Protein AF-A0A9R1Q604-F1 (afdb_monomer)

Mean predicted aligned error: 20.02 Å

Sequence (229 aa):
MRMCTCPYLLAGSDVHSLRDPSIGVTRLHILLPADGFKRTSKLGKHAMKMKRCIVPSILLMFSLEAALLVAGRTSAADEVGAILLPSQGQEEAAMAAAKKRPWKCCDQAVCTRSIPPICSCMDQVFDCPSTCKSCGPSMADPSRHVCQDQYVGDPGPICRPWECCDSPTCTRSNPPTCRCGDEVDKCASTCKTCLPSRSRPSRRVCIDSYFGPFPPACTPSEAVAAGGN

Radius of gyration: 35.96 Å; Cα contacts (8 Å, |Δi|>4): 276; chains: 1; bounding box: 100×100×53 Å

Nearest PDB structures (foldseek):
  2fj8-assembly1_A  TM=9.877E-01  e=3.707E-20  Hordeum vulgare
  1tx6-assembly2_J  TM=9.387E-01  e=8.205E-17  Hordeum vulgare
  1tx6-assembly1_I  TM=9.324E-01  e=8.553E-16  Hordeum vulgare
  6lh6-assembly1_A  TM=6.858E-01  e=4.068E-03  Cicer arietinum
  2aih-assembly1_A  TM=6.535E-01  e=2.603E-03  Lens culinaris

Solvent-accessible surface area (backbone atoms only — not comparable to full-atom values): 15734 Å² total; per-residue (Å²): 134,84,89,80,84,88,86,83,88,82,88,84,88,85,88,84,90,80,81,86,87,82,85,89,81,87,84,81,87,85,83,88,81,89,81,82,91,80,93,83,80,87,80,86,86,80,88,82,83,83,72,83,83,78,77,83,80,69,93,80,86,84,79,86,83,80,88,82,91,80,89,87,88,86,80,81,89,78,96,68,88,80,75,76,72,76,84,56,72,64,60,52,47,54,54,53,47,66,56,80,68,50,57,83,44,32,74,44,64,49,61,48,101,50,90,63,21,49,25,34,41,64,43,78,43,95,63,78,52,91,58,34,90,44,64,42,59,34,96,90,40,70,90,39,31,17,46,70,51,76,37,54,33,86,69,60,51,57,60,56,47,50,92,44,34,76,47,64,51,63,50,93,51,89,64,19,48,32,33,43,68,45,77,33,81,65,70,41,90,56,35,85,47,69,41,67,31,89,92,44,70,83,25,22,28,37,74,51,76,41,78,40,75,83,68,48,59,67,65,80,59,75,79,68,79,76,71,82,129

Structure (mmCIF, N/CA/C/O backbone):
data_AF-A0A9R1Q604-F1
#
_entry.id   AF-A0A9R1Q604-F1
#
loop_
_atom_site.group_PDB
_atom_site.id
_atom_site.type_symbol
_atom_site.label_atom_id
_atom_site.label_alt_id
_atom_site.label_comp_id
_atom_site.label_asym_id
_atom_site.label_entity_id
_atom_site.label_seq_id
_atom_site.pdbx_PDB_ins_code
_atom_site.Cartn_x
_atom_site.Cartn_y
_atom_site.Cartn_z
_atom_site.occupancy
_atom_site.B_iso_or_equiv
_atom_site.auth_seq_id
_atom_site.auth_comp_id
_atom_site.auth_asym_id
_atom_site.auth_atom_id
_atom_site.pdbx_PDB_model_num
ATOM 1 N N . MET A 1 1 ? 35.241 66.894 20.108 1.00 37.34 1 MET A N 1
ATOM 2 C CA . MET A 1 1 ? 35.382 65.981 18.947 1.00 37.34 1 MET A CA 1
ATOM 3 C C . MET A 1 1 ? 33.977 65.568 18.502 1.00 37.34 1 MET A C 1
ATOM 5 O O . MET A 1 1 ? 33.234 65.124 19.361 1.00 37.34 1 MET A O 1
ATOM 9 N N . ARG A 1 2 ? 33.458 66.023 17.344 1.00 35.22 2 ARG A N 1
ATOM 10 C CA . ARG A 1 2 ? 33.547 65.422 15.979 1.00 35.22 2 ARG A CA 1
ATOM 11 C C . ARG A 1 2 ? 32.978 63.987 15.937 1.00 35.22 2 ARG A C 1
ATOM 13 O O . ARG A 1 2 ? 33.545 63.137 16.604 1.00 35.22 2 ARG A O 1
ATOM 20 N N . MET A 1 3 ? 31.766 63.799 15.375 1.00 29.14 3 MET A N 1
ATOM 21 C CA . MET A 1 3 ? 31.450 63.366 13.976 1.00 29.14 3 MET A CA 1
ATOM 22 C C . MET A 1 3 ? 31.695 61.854 13.780 1.00 29.14 3 MET A C 1
ATOM 24 O O . MET A 1 3 ? 32.669 61.360 14.319 1.00 29.14 3 MET A O 1
ATOM 28 N N . CYS A 1 4 ? 30.978 61.033 13.006 1.00 29.56 4 CYS A N 1
ATOM 29 C CA . CYS A 1 4 ? 29.757 61.062 12.188 1.00 29.56 4 CYS A CA 1
ATOM 30 C C . CYS A 1 4 ? 29.572 59.614 11.639 1.00 29.56 4 CYS A C 1
ATOM 32 O O . CYS A 1 4 ? 30.557 58.903 11.493 1.00 29.56 4 CYS A O 1
ATOM 34 N N . THR A 1 5 ? 28.322 59.222 11.356 1.00 35.06 5 THR A N 1
ATOM 35 C CA . THR A 1 5 ? 27.780 58.313 10.299 1.00 35.06 5 THR A CA 1
ATOM 36 C C . THR A 1 5 ? 28.610 57.208 9.583 1.00 35.06 5 THR A C 1
ATOM 38 O O . THR A 1 5 ? 29.716 57.453 9.126 1.00 35.06 5 THR A O 1
ATOM 41 N N . CYS A 1 6 ? 27.928 56.051 9.387 1.00 33.78 6 CYS A N 1
ATOM 42 C CA . CYS A 1 6 ? 27.907 55.018 8.298 1.00 33.78 6 CYS A CA 1
ATOM 43 C C . CYS A 1 6 ? 28.578 55.355 6.929 1.00 33.78 6 CYS A C 1
ATOM 45 O O . CYS A 1 6 ? 28.786 56.544 6.707 1.00 33.78 6 CYS A O 1
ATOM 47 N N . PRO A 1 7 ? 28.711 54.450 5.903 1.00 57.59 7 PRO A N 1
ATOM 48 C CA . PRO A 1 7 ? 28.321 53.018 5.726 1.00 57.59 7 PRO A CA 1
ATOM 49 C C . PRO A 1 7 ? 29.307 52.173 4.818 1.00 57.59 7 PRO A C 1
ATOM 51 O O . PRO A 1 7 ? 30.385 52.638 4.475 1.00 57.59 7 PRO A O 1
ATOM 54 N N . TYR A 1 8 ? 28.858 50.991 4.339 1.00 33.91 8 TYR A N 1
ATOM 55 C CA . TYR A 1 8 ? 29.093 50.365 3.002 1.00 33.91 8 TYR A CA 1
ATOM 56 C C . TYR A 1 8 ? 30.281 49.426 2.660 1.00 33.91 8 TYR A C 1
ATOM 58 O O . TYR A 1 8 ? 31.433 49.728 2.928 1.00 33.91 8 TYR A O 1
ATOM 66 N N . LEU A 1 9 ? 29.905 48.392 1.867 1.00 34.94 9 LEU A N 1
ATOM 67 C CA . LEU A 1 9 ? 30.621 47.648 0.797 1.00 34.94 9 LEU A CA 1
ATOM 68 C C . LEU A 1 9 ? 31.913 46.892 1.191 1.00 34.94 9 LEU A C 1
ATOM 70 O O . LEU A 1 9 ? 32.754 47.393 1.915 1.00 34.94 9 LEU A O 1
ATOM 74 N N . LEU A 1 10 ? 32.143 45.661 0.722 1.00 38.31 10 LEU A N 1
ATOM 75 C CA . LEU A 1 10 ? 32.670 45.405 -0.623 1.00 38.31 10 LEU A CA 1
ATOM 76 C C . LEU A 1 10 ? 32.500 43.933 -1.047 1.00 38.31 10 LEU A C 1
ATOM 78 O O . LEU A 1 10 ? 32.648 43.007 -0.255 1.00 38.31 10 LEU A O 1
ATOM 82 N N . ALA A 1 11 ? 32.234 43.767 -2.340 1.00 37.75 11 ALA A N 1
ATOM 83 C CA . ALA A 1 11 ? 32.392 42.541 -3.110 1.00 37.75 11 ALA A CA 1
ATOM 84 C C . ALA A 1 11 ? 33.876 42.138 -3.244 1.00 37.75 11 ALA A C 1
ATOM 86 O O . ALA A 1 11 ? 34.752 42.999 -3.201 1.00 37.75 11 ALA A O 1
ATOM 87 N N . GLY A 1 12 ? 34.149 40.855 -3.495 1.00 30.91 12 GLY A N 1
ATOM 88 C CA . GLY A 1 12 ? 35.489 40.372 -3.835 1.00 30.91 12 GLY A CA 1
ATOM 89 C C . GLY A 1 12 ? 35.495 38.892 -4.203 1.00 30.91 12 GLY A C 1
ATOM 90 O O . GLY A 1 12 ? 35.430 38.031 -3.335 1.00 30.91 12 GLY A O 1
ATOM 91 N N . SER A 1 13 ? 35.515 38.632 -5.505 1.00 33.94 13 SER A N 1
ATOM 92 C CA . SER A 1 13 ? 35.655 37.331 -6.157 1.00 33.94 13 SER A CA 1
ATOM 93 C C . SER A 1 13 ? 37.077 36.789 -6.019 1.00 33.94 13 SER A C 1
ATOM 95 O O . SER A 1 13 ? 38.011 37.574 -6.132 1.00 33.94 13 SER A O 1
ATOM 97 N N . ASP A 1 14 ? 37.245 35.466 -5.942 1.00 31.95 14 ASP A N 1
ATOM 98 C CA . ASP A 1 14 ? 38.488 34.834 -6.385 1.00 31.95 14 ASP A CA 1
ATOM 99 C C . ASP A 1 14 ? 38.246 33.569 -7.208 1.00 31.95 14 ASP A C 1
ATOM 101 O O . ASP A 1 14 ? 37.330 32.774 -6.992 1.00 31.95 14 ASP A O 1
ATOM 105 N N . VAL A 1 15 ? 39.085 33.491 -8.229 1.00 32.06 15 VAL A N 1
ATOM 106 C CA . VAL A 1 15 ? 38.999 32.713 -9.455 1.00 32.06 15 VAL A CA 1
ATOM 107 C C . VAL A 1 15 ? 39.616 31.334 -9.235 1.00 32.06 15 VAL A C 1
ATOM 109 O O . VAL A 1 15 ? 40.728 31.226 -8.724 1.00 32.06 15 VAL A O 1
ATOM 112 N N . HIS A 1 16 ? 38.965 30.274 -9.721 1.00 31.50 16 HIS A N 1
ATOM 113 C CA . HIS A 1 16 ? 39.700 29.100 -10.189 1.00 31.50 16 HIS A CA 1
ATOM 114 C C . HIS A 1 16 ? 39.269 28.725 -11.603 1.00 31.50 16 HIS A C 1
ATOM 116 O O . HIS A 1 16 ? 38.133 28.360 -11.892 1.00 31.50 16 HIS A O 1
ATOM 122 N N . SER A 1 17 ? 40.254 28.912 -12.471 1.00 30.31 17 SER A N 1
ATOM 123 C CA . SER A 1 17 ? 40.306 28.695 -13.903 1.00 30.31 17 SER A CA 1
ATOM 124 C C .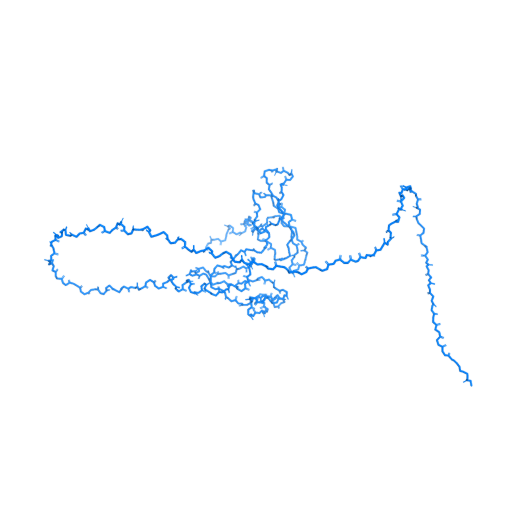 SER A 1 17 ? 40.248 27.211 -14.240 1.00 30.31 17 SER A C 1
ATOM 126 O O . SER A 1 17 ? 41.131 26.476 -13.813 1.00 30.31 17 SER A O 1
ATOM 128 N N . LEU A 1 18 ? 39.285 26.791 -15.064 1.00 33.28 18 LEU A N 1
ATOM 129 C CA . LEU A 1 18 ? 39.392 25.587 -15.892 1.00 33.28 18 LEU A CA 1
ATOM 130 C C . LEU A 1 18 ? 38.620 25.786 -17.212 1.00 33.28 18 LEU A C 1
ATOM 132 O O . LEU A 1 18 ? 37.424 25.548 -17.308 1.00 33.28 18 LEU A O 1
ATOM 136 N N . ARG A 1 19 ? 39.370 26.293 -18.197 1.00 33.19 19 ARG A N 1
ATOM 137 C CA . ARG A 1 19 ? 39.404 25.933 -19.629 1.00 33.19 19 ARG A CA 1
ATOM 138 C C . ARG A 1 19 ? 38.091 25.500 -20.313 1.00 33.19 19 ARG A C 1
ATOM 140 O O . ARG A 1 19 ? 37.680 24.350 -20.225 1.00 33.19 19 ARG A O 1
ATOM 147 N N . ASP A 1 20 ? 37.584 26.410 -21.145 1.00 31.38 20 ASP A N 1
ATOM 148 C CA . ASP A 1 20 ? 36.945 26.135 -22.447 1.00 31.38 20 ASP A CA 1
ATOM 149 C C . ASP A 1 20 ? 37.930 25.374 -23.374 1.00 31.38 20 ASP A C 1
ATOM 151 O O . ASP A 1 20 ? 39.145 25.552 -23.203 1.00 31.38 20 ASP A O 1
ATOM 155 N N . PRO A 1 21 ? 37.486 24.560 -24.361 1.00 39.47 21 PRO A N 1
ATOM 156 C CA . PRO A 1 21 ? 36.710 25.095 -25.488 1.00 39.47 21 PRO A CA 1
ATOM 157 C C . PRO A 1 21 ? 35.679 24.129 -26.112 1.00 39.47 21 PRO A C 1
ATOM 159 O O . PRO A 1 21 ? 35.999 22.980 -26.416 1.00 39.47 21 PRO A O 1
ATOM 162 N N . SER A 1 22 ? 34.491 24.622 -26.473 1.00 31.75 22 SER A N 1
ATOM 163 C CA . SER A 1 22 ? 33.963 24.451 -27.846 1.00 31.75 22 SER A CA 1
ATOM 164 C C . SER A 1 22 ? 32.583 25.079 -28.061 1.00 31.75 22 SER A C 1
ATOM 166 O O . SER A 1 22 ? 31.565 24.571 -27.612 1.00 31.75 22 SER A O 1
ATOM 168 N N . ILE A 1 23 ? 32.594 26.143 -28.867 1.00 36.38 23 ILE A N 1
ATOM 169 C CA . ILE A 1 23 ? 31.772 26.315 -30.075 1.00 36.38 23 ILE A CA 1
ATOM 170 C C . ILE A 1 23 ? 30.246 26.210 -29.878 1.00 36.38 23 ILE A C 1
ATOM 172 O O . ILE A 1 23 ? 29.620 25.178 -30.080 1.00 36.38 23 ILE A O 1
ATOM 176 N N . GLY A 1 24 ? 29.654 27.380 -29.623 1.00 33.22 24 GLY A N 1
ATOM 177 C CA . GLY A 1 24 ? 28.765 28.020 -30.595 1.00 33.22 24 GLY A CA 1
ATOM 178 C C . GLY A 1 24 ? 27.315 27.554 -30.646 1.00 33.22 24 GLY A C 1
ATOM 179 O O . GLY A 1 24 ? 26.989 26.708 -31.464 1.00 33.22 24 GLY A O 1
ATOM 180 N N . VAL A 1 25 ? 26.421 28.252 -29.935 1.00 36.41 25 VAL A N 1
ATOM 181 C CA . VAL A 1 25 ? 25.069 28.542 -30.445 1.00 36.41 25 VAL A CA 1
ATOM 182 C C . VAL A 1 25 ? 24.617 29.929 -29.974 1.00 36.41 25 VAL A C 1
ATOM 184 O O . VAL A 1 25 ? 24.616 30.262 -28.792 1.00 36.41 25 VAL A O 1
ATOM 187 N N . THR A 1 26 ? 24.249 30.733 -30.961 1.00 33.19 26 THR A N 1
ATOM 188 C CA . THR A 1 26 ? 23.717 32.094 -30.935 1.00 33.19 26 THR A CA 1
ATOM 189 C C . THR A 1 26 ? 22.515 32.262 -29.997 1.00 33.19 26 THR A C 1
ATOM 191 O O . THR A 1 26 ? 21.515 31.556 -30.115 1.00 33.19 26 THR A O 1
ATOM 194 N N . ARG A 1 27 ? 22.571 33.262 -29.108 1.00 35.03 27 ARG A N 1
ATOM 195 C CA . ARG A 1 27 ? 21.438 33.733 -28.297 1.00 35.03 27 ARG A CA 1
ATOM 196 C C . ARG A 1 27 ? 20.712 34.845 -29.058 1.00 35.03 27 ARG A C 1
ATOM 198 O O . ARG A 1 27 ? 21.221 35.960 -29.122 1.00 35.03 27 ARG A O 1
ATOM 205 N N . LEU A 1 28 ? 19.526 34.568 -29.605 1.00 35.00 28 LEU A N 1
ATOM 206 C CA . LEU A 1 28 ? 18.598 35.628 -30.006 1.00 35.00 28 LEU A CA 1
ATOM 207 C C . LEU A 1 28 ? 17.703 35.967 -28.811 1.00 35.00 28 LEU A C 1
ATOM 209 O O . LEU A 1 28 ? 16.940 35.139 -28.317 1.00 35.00 28 LEU A O 1
ATOM 213 N N . HIS A 1 29 ? 17.866 37.192 -28.326 1.00 33.00 29 HIS A N 1
ATOM 214 C CA . HIS A 1 29 ? 17.034 37.822 -27.314 1.00 33.00 29 HIS A CA 1
ATOM 215 C C . HIS A 1 29 ? 15.597 37.985 -27.829 1.00 33.00 29 HIS A C 1
ATOM 217 O O . HIS A 1 29 ? 15.388 38.595 -28.873 1.00 33.00 29 HIS A O 1
ATOM 223 N N . ILE A 1 30 ? 14.610 37.524 -27.060 1.00 36.47 30 ILE A N 1
ATOM 224 C CA . ILE A 1 30 ? 13.237 38.031 -27.143 1.00 36.47 30 ILE A CA 1
ATOM 225 C C . ILE A 1 30 ? 12.906 38.596 -25.766 1.00 36.47 30 ILE A C 1
ATOM 227 O O . ILE A 1 30 ? 12.856 37.869 -24.775 1.00 36.47 30 ILE A O 1
ATOM 231 N N . LEU A 1 31 ? 12.731 39.911 -25.710 1.00 35.94 31 LEU A N 1
ATOM 232 C CA . LEU A 1 31 ? 12.201 40.627 -24.561 1.00 35.94 31 LEU A CA 1
ATOM 233 C C . LEU A 1 31 ? 11.239 41.702 -25.071 1.00 35.94 31 LEU A C 1
ATOM 235 O O . LEU A 1 31 ? 11.567 42.409 -26.022 1.00 35.94 31 LEU A O 1
ATOM 239 N N . LEU A 1 32 ? 10.142 41.843 -24.316 1.00 35.47 32 LEU A N 1
ATOM 240 C CA . LEU A 1 32 ? 9.121 42.906 -24.289 1.00 35.47 32 LEU A CA 1
ATOM 241 C C . LEU A 1 32 ? 7.859 42.689 -25.160 1.00 35.47 32 LEU A C 1
ATOM 243 O O . LEU A 1 32 ? 7.930 42.027 -26.190 1.00 35.47 32 LEU A O 1
ATOM 247 N N . PRO A 1 33 ? 6.725 43.343 -24.822 1.00 43.03 33 PRO A N 1
ATOM 248 C CA . PRO A 1 33 ? 6.045 43.345 -23.520 1.00 43.03 33 PRO A CA 1
ATOM 249 C C . PRO A 1 33 ? 4.501 43.219 -23.664 1.00 43.03 33 PRO A C 1
ATOM 251 O O . PRO A 1 33 ? 3.968 42.946 -24.733 1.00 43.03 33 PRO A O 1
ATOM 254 N N . ALA A 1 34 ? 3.814 43.389 -22.532 1.00 44.78 34 ALA A N 1
ATOM 255 C CA . ALA A 1 34 ? 2.371 43.388 -22.300 1.00 44.78 34 ALA A CA 1
ATOM 256 C C . ALA A 1 34 ? 1.521 44.255 -23.250 1.00 44.78 34 ALA A C 1
ATOM 258 O O . ALA A 1 34 ? 1.962 45.328 -23.633 1.00 44.78 34 ALA A O 1
ATOM 259 N N . ASP A 1 35 ? 0.268 43.838 -23.493 1.00 34.75 35 ASP A N 1
ATOM 260 C CA . ASP A 1 35 ? -0.918 44.687 -23.289 1.00 34.75 35 ASP A CA 1
ATOM 261 C C . ASP A 1 35 ? -2.255 43.944 -23.505 1.00 34.75 35 ASP A C 1
ATOM 263 O O . ASP A 1 35 ? -2.452 43.235 -24.487 1.00 34.75 35 ASP A O 1
ATOM 267 N N . GLY A 1 36 ? -3.198 44.189 -22.586 1.00 32.06 36 GLY A N 1
ATOM 268 C CA . GLY A 1 36 ? -4.558 44.603 -22.948 1.00 32.06 36 GLY A CA 1
ATOM 269 C C . GLY A 1 36 ? -5.645 43.571 -23.292 1.00 32.06 36 GLY A C 1
ATOM 270 O O . GLY A 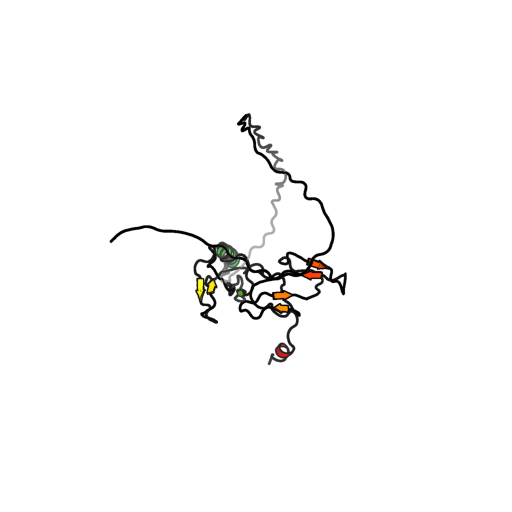1 36 ? -5.675 43.027 -24.384 1.00 32.06 36 GLY A O 1
ATOM 271 N N . PHE A 1 37 ? -6.700 43.590 -22.455 1.00 32.53 37 PHE A N 1
ATOM 272 C CA . PHE A 1 37 ? -8.120 43.641 -22.879 1.00 32.53 37 PHE A CA 1
ATOM 273 C C . PHE A 1 37 ? -8.729 42.312 -23.415 1.00 32.53 37 PHE A C 1
ATOM 275 O O . PHE A 1 37 ? -8.173 41.641 -24.261 1.00 32.53 37 PHE A O 1
ATOM 282 N N . LYS A 1 38 ? -9.921 41.833 -23.038 1.00 35.28 38 LYS A N 1
ATOM 283 C CA . LYS A 1 38 ? -11.159 42.534 -22.699 1.00 35.28 38 LYS A CA 1
ATOM 284 C C . LYS A 1 38 ? -12.140 41.534 -22.067 1.00 35.28 38 LYS A C 1
ATOM 286 O O . LYS A 1 38 ? -12.421 40.470 -22.612 1.00 35.28 38 LYS A O 1
ATOM 291 N N . ARG A 1 39 ? -12.699 41.917 -20.922 1.00 39.31 39 ARG A N 1
ATOM 292 C CA . ARG A 1 39 ? -13.864 41.296 -20.281 1.00 39.31 39 ARG A CA 1
ATOM 293 C C . ARG A 1 39 ? -15.090 41.550 -21.166 1.00 39.31 39 ARG A C 1
ATOM 295 O O . ARG A 1 39 ? -15.380 42.709 -21.451 1.00 39.31 39 ARG A O 1
ATOM 302 N N . THR A 1 40 ? -15.839 40.518 -21.548 1.00 36.94 40 THR A N 1
ATOM 303 C CA . THR A 1 40 ? -17.237 40.698 -21.966 1.00 36.94 40 THR A CA 1
ATOM 304 C C . THR A 1 40 ? -18.136 39.720 -21.231 1.00 36.94 40 THR A C 1
ATOM 306 O O . THR A 1 40 ? -17.874 38.530 -21.088 1.00 36.94 40 THR A O 1
ATOM 309 N N . SER A 1 41 ? -19.171 40.310 -20.663 1.00 36.28 41 SER A N 1
ATOM 310 C CA . SER A 1 41 ? -20.200 39.721 -19.836 1.00 36.28 41 SER A CA 1
ATOM 311 C C . SER A 1 41 ? -21.445 39.423 -20.670 1.00 36.28 41 SER A C 1
ATOM 313 O O . SER A 1 41 ? -21.900 40.293 -21.401 1.00 36.28 41 SER A O 1
ATOM 315 N N . LYS A 1 42 ? -22.048 38.260 -20.397 1.00 42.50 42 LYS A N 1
ATOM 316 C CA . LYS A 1 42 ? -23.497 38.049 -20.223 1.00 42.50 42 LYS A CA 1
ATOM 317 C C . LYS A 1 42 ? -24.403 38.281 -21.447 1.00 42.50 42 LYS A C 1
ATOM 319 O O . LYS A 1 42 ? -24.796 39.401 -21.745 1.00 42.50 42 LYS A O 1
ATOM 324 N N . LEU A 1 43 ? -24.936 37.182 -21.983 1.00 38.41 43 LEU A N 1
ATOM 325 C CA . LEU A 1 43 ? -26.307 37.147 -22.490 1.00 38.41 43 LEU A CA 1
ATOM 326 C C . LEU A 1 43 ? -26.913 35.780 -22.157 1.00 38.41 43 LEU A C 1
ATOM 328 O O . LEU A 1 43 ? -26.575 34.767 -22.757 1.00 38.41 43 LEU A O 1
ATOM 332 N N . GLY A 1 44 ? -27.769 35.745 -21.135 1.00 35.12 44 GLY A N 1
ATOM 333 C CA . GLY A 1 44 ? -28.659 34.607 -20.937 1.00 35.12 44 GLY A CA 1
ATOM 334 C C . GLY A 1 44 ? -29.723 34.583 -22.028 1.00 35.12 44 GLY A C 1
ATOM 335 O O . GLY A 1 44 ? -29.955 35.617 -22.652 1.00 35.12 44 GLY A O 1
ATOM 336 N N . LYS A 1 45 ? -30.388 33.434 -22.202 1.00 40.69 45 LYS A N 1
ATOM 337 C CA . LYS A 1 45 ? -31.844 33.335 -22.398 1.00 40.69 45 LYS A CA 1
ATOM 338 C C . LYS A 1 45 ? -32.302 31.880 -22.606 1.00 40.69 45 LYS A C 1
ATOM 340 O O . LYS A 1 45 ? -31.863 31.196 -23.515 1.00 40.69 45 LYS A O 1
ATOM 345 N N . HIS A 1 46 ? -33.248 31.502 -21.745 1.00 42.69 46 HIS A N 1
ATOM 346 C CA . HIS A 1 46 ? -34.346 30.544 -21.930 1.00 42.69 46 HIS A CA 1
ATOM 347 C C . HIS A 1 46 ? -34.066 29.031 -22.000 1.00 42.69 46 HIS A C 1
ATOM 349 O O . HIS A 1 46 ? -33.917 28.421 -23.048 1.00 42.69 46 HIS A O 1
ATOM 355 N N . ALA A 1 47 ? -34.160 28.431 -20.810 1.00 42.19 47 ALA A N 1
ATOM 356 C CA . ALA A 1 47 ? -35.012 27.290 -20.470 1.00 42.19 47 ALA A CA 1
ATOM 357 C C . ALA A 1 47 ? -35.747 26.573 -21.626 1.00 42.19 47 ALA A C 1
ATOM 359 O O . ALA A 1 47 ? -36.769 27.057 -22.112 1.00 42.19 47 ALA A O 1
ATOM 360 N N . MET A 1 48 ? -35.349 25.328 -21.905 1.00 45.09 48 MET A N 1
ATOM 361 C CA . MET A 1 48 ? -36.271 24.301 -22.393 1.00 45.09 48 MET A CA 1
ATOM 362 C C . MET A 1 48 ? -36.511 23.267 -21.296 1.00 45.09 48 MET A C 1
ATOM 364 O O . MET A 1 48 ? -35.672 22.445 -20.941 1.00 45.09 48 MET A O 1
ATOM 368 N N . LYS A 1 49 ? -37.714 23.363 -20.742 1.00 38.00 49 LYS A N 1
ATOM 369 C CA . LYS A 1 49 ? -38.332 22.433 -19.811 1.00 38.00 49 LYS A CA 1
ATOM 370 C C . LYS A 1 49 ? -38.747 21.181 -20.584 1.00 38.00 49 LYS A C 1
ATOM 372 O O . LYS A 1 49 ? -39.824 21.167 -21.173 1.00 38.00 49 LYS A O 1
ATOM 377 N N . MET A 1 50 ? -37.924 20.133 -20.572 1.00 48.41 50 MET A N 1
ATOM 378 C CA . MET A 1 50 ? -38.355 18.817 -21.048 1.00 48.41 50 MET A CA 1
ATOM 379 C C . MET A 1 50 ? -39.197 18.161 -19.957 1.00 48.41 50 MET A C 1
ATOM 381 O O . MET A 1 50 ? -38.718 17.681 -18.930 1.00 48.41 50 MET A O 1
ATOM 385 N N . LYS A 1 51 ? -40.507 18.279 -20.162 1.00 46.22 51 LYS A N 1
ATOM 386 C CA . LYS A 1 51 ? -41.547 17.632 -19.375 1.00 46.22 51 LYS A CA 1
ATOM 387 C C . LYS A 1 51 ? -41.412 16.124 -19.568 1.00 46.22 51 LYS A C 1
ATOM 389 O O . LYS A 1 51 ? -41.246 15.642 -20.680 1.00 46.22 51 LYS A O 1
ATOM 394 N N . ARG A 1 52 ? -41.478 15.420 -18.444 1.00 51.56 52 ARG A N 1
ATOM 395 C CA . ARG A 1 52 ? -41.519 13.965 -18.320 1.00 51.56 52 ARG A CA 1
ATOM 396 C C . ARG A 1 52 ? -42.552 13.383 -19.291 1.00 51.56 52 ARG A C 1
ATOM 398 O O . ARG A 1 52 ? -43.745 13.604 -19.098 1.00 51.56 52 ARG A O 1
ATOM 405 N N . CYS A 1 53 ? -42.104 12.621 -20.283 1.00 44.28 53 CYS A N 1
ATOM 406 C CA . CYS A 1 53 ? -42.971 11.703 -21.012 1.00 44.28 53 CYS A CA 1
ATOM 407 C C . CYS A 1 53 ? -43.125 10.446 -20.156 1.00 44.28 53 CYS A C 1
ATOM 409 O O . CYS A 1 53 ? -42.337 9.509 -20.227 1.00 44.28 53 CYS A O 1
ATOM 411 N N . ILE A 1 54 ? -44.119 10.500 -19.276 1.00 55.81 54 ILE A N 1
ATOM 412 C CA . ILE A 1 54 ? -44.705 9.338 -18.621 1.00 55.81 54 ILE A CA 1
ATOM 413 C C . ILE A 1 54 ? -45.375 8.548 -19.745 1.00 55.81 54 ILE A C 1
ATOM 415 O O . ILE A 1 54 ? -46.371 9.003 -20.299 1.00 55.81 54 ILE A O 1
ATOM 419 N N . VAL A 1 55 ? -44.799 7.411 -20.124 1.00 51.31 55 VAL A N 1
ATOM 420 C CA . VAL A 1 55 ? -45.511 6.393 -20.898 1.00 51.31 55 VAL A CA 1
ATOM 421 C C . VAL A 1 55 ? -46.274 5.561 -19.869 1.00 51.31 55 VAL A C 1
ATOM 423 O O . VAL A 1 55 ? -45.632 4.848 -19.096 1.00 51.31 55 VAL A O 1
ATOM 426 N N . PRO A 1 56 ? -47.613 5.649 -19.784 1.00 47.50 56 PRO A N 1
ATOM 427 C CA . PRO A 1 56 ? -48.374 4.687 -19.018 1.00 47.50 56 PRO A CA 1
ATOM 428 C C . PRO A 1 56 ? -48.420 3.410 -19.859 1.00 47.50 56 PRO A C 1
ATOM 430 O O . PRO A 1 56 ? -49.344 3.210 -20.641 1.00 47.50 56 PRO A O 1
ATOM 433 N N . SER A 1 57 ? -47.409 2.547 -19.734 1.00 47.84 57 SER A N 1
ATOM 434 C CA . SER A 1 57 ? -47.537 1.149 -20.159 1.00 47.84 57 SER A CA 1
ATOM 435 C C . SER A 1 57 ? -48.447 0.447 -19.160 1.00 47.84 57 SER A C 1
ATOM 437 O O . SER A 1 57 ? -48.011 -0.153 -18.185 1.00 47.84 57 SER A O 1
ATOM 439 N N . ILE A 1 58 ? -49.733 0.707 -19.375 1.00 59.06 58 ILE A N 1
ATOM 440 C CA . ILE A 1 58 ? -50.878 -0.186 -19.259 1.00 59.06 58 ILE A CA 1
ATOM 441 C C . ILE A 1 58 ? -50.562 -1.464 -18.471 1.00 59.06 58 ILE A C 1
ATOM 443 O O . ILE A 1 58 ? -49.977 -2.419 -18.976 1.00 59.06 58 ILE A O 1
ATOM 447 N N . LEU A 1 59 ? -51.013 -1.434 -17.217 1.00 52.06 59 LEU A N 1
ATOM 448 C CA . LEU A 1 59 ? -51.428 -2.570 -16.401 1.00 52.06 59 LEU A CA 1
ATOM 449 C C . LEU A 1 59 ? -52.142 -3.635 -17.248 1.00 52.06 59 LEU A C 1
ATOM 451 O O . LEU A 1 59 ? -53.340 -3.524 -17.481 1.00 52.06 59 LEU A O 1
ATOM 455 N N . LEU A 1 60 ? -51.430 -4.673 -17.675 1.00 57.00 60 LEU A N 1
ATOM 456 C CA . LEU A 1 60 ? -52.013 -5.907 -18.204 1.00 57.00 60 LEU A CA 1
ATOM 457 C C . LEU A 1 60 ? -51.046 -7.058 -17.921 1.00 57.00 60 LEU A C 1
ATOM 459 O O . LEU A 1 60 ? -50.261 -7.405 -18.786 1.00 57.00 60 LEU A O 1
ATOM 463 N N . MET A 1 61 ? -51.068 -7.573 -16.687 1.00 55.28 61 MET A N 1
ATOM 464 C CA . MET A 1 61 ? -50.838 -8.983 -16.316 1.00 55.28 61 MET A CA 1
ATOM 465 C C . MET A 1 61 ? -51.140 -9.141 -14.811 1.00 55.28 61 MET A C 1
ATOM 467 O O . MET A 1 61 ? -50.253 -9.378 -13.999 1.00 55.28 61 MET A O 1
ATOM 471 N N . PHE A 1 62 ? -52.403 -8.967 -14.420 1.00 47.22 62 PHE A N 1
ATOM 472 C CA . PHE A 1 62 ? -52.920 -9.511 -13.157 1.00 47.22 62 PHE A CA 1
ATOM 473 C C . PHE A 1 62 ? -54.034 -10.491 -13.524 1.00 47.22 62 PHE A C 1
ATOM 475 O O . PHE A 1 62 ? -55.226 -10.226 -13.378 1.00 47.22 62 PHE A O 1
ATOM 482 N N . SER A 1 63 ? -53.610 -11.596 -14.135 1.00 48.31 63 SER A N 1
ATOM 483 C CA . SER A 1 63 ? -54.482 -12.704 -14.495 1.00 48.31 63 SER A CA 1
ATOM 484 C C . SER A 1 63 ? -54.698 -13.567 -13.259 1.00 48.31 63 SER A C 1
ATOM 486 O O . SER A 1 63 ? -53.811 -14.271 -12.794 1.00 48.31 63 SER A O 1
ATOM 488 N N . LEU A 1 64 ? -55.897 -13.398 -12.723 1.00 46.50 64 LEU A N 1
ATOM 489 C CA . LEU A 1 64 ? -56.688 -14.288 -11.890 1.00 46.50 64 LEU A CA 1
ATOM 490 C C . LEU A 1 64 ? -56.301 -15.782 -11.983 1.00 46.50 64 LEU A C 1
ATOM 492 O O . LEU A 1 64 ? -56.644 -16.445 -12.956 1.00 46.50 64 LEU A O 1
ATOM 496 N N . GLU A 1 65 ? -55.713 -16.330 -10.922 1.00 45.75 65 GLU A N 1
ATOM 497 C CA . GLU A 1 65 ? -55.818 -17.758 -10.603 1.00 45.75 65 GLU A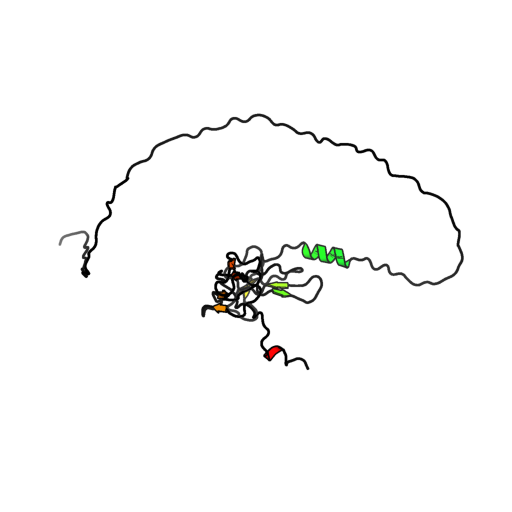 CA 1
ATOM 498 C C . GLU A 1 65 ? -56.312 -17.890 -9.162 1.00 45.75 65 GLU A C 1
ATOM 500 O O . GLU A 1 65 ? -55.585 -17.679 -8.192 1.00 45.75 65 GLU A O 1
ATOM 505 N N . ALA A 1 66 ? -57.603 -18.183 -9.031 1.00 46.31 66 ALA A N 1
ATOM 506 C CA . ALA A 1 66 ? -58.222 -18.587 -7.783 1.00 46.31 66 ALA A CA 1
ATOM 507 C C . ALA A 1 66 ? -59.114 -19.810 -8.034 1.00 46.31 66 ALA A C 1
ATOM 509 O O . ALA A 1 66 ? -59.891 -19.824 -8.988 1.00 46.31 66 ALA A O 1
ATOM 510 N N . ALA A 1 67 ? -59.025 -20.747 -7.080 1.00 46.06 67 ALA A N 1
ATOM 511 C CA . ALA A 1 67 ? -59.802 -21.978 -6.869 1.00 46.06 67 ALA A CA 1
ATOM 512 C C . ALA A 1 67 ? -59.331 -23.201 -7.696 1.00 46.06 67 ALA A C 1
ATOM 514 O O . ALA A 1 67 ? -59.102 -23.091 -8.889 1.00 46.06 67 ALA A O 1
ATOM 515 N N . LEU A 1 68 ? -59.130 -24.408 -7.146 1.00 43.50 68 LEU A N 1
ATOM 516 C CA . LEU A 1 68 ? -59.743 -25.116 -6.004 1.00 43.50 68 LEU A CA 1
ATOM 517 C C . LEU A 1 68 ? -58.669 -25.913 -5.211 1.00 43.50 68 LEU A C 1
ATOM 519 O O . LEU A 1 68 ? -57.785 -26.511 -5.810 1.00 43.50 68 LEU A O 1
ATOM 523 N N . LEU A 1 69 ? -58.619 -25.857 -3.872 1.00 40.12 69 LEU A N 1
ATOM 524 C CA . LEU A 1 69 ? -59.329 -26.724 -2.901 1.00 40.12 69 LEU A CA 1
ATOM 525 C C . LEU A 1 69 ? -59.029 -28.236 -3.014 1.00 40.12 69 LEU A C 1
ATOM 527 O O . LEU A 1 69 ? -59.736 -28.963 -3.704 1.00 40.12 69 LEU A O 1
ATOM 531 N N . VAL A 1 70 ? -58.096 -28.724 -2.186 1.00 40.25 70 VAL A N 1
ATOM 532 C CA . VAL A 1 70 ? -58.223 -30.044 -1.544 1.00 40.25 70 VAL A CA 1
ATOM 533 C C . VAL A 1 70 ? -58.125 -29.849 -0.037 1.00 40.25 70 VAL A C 1
ATOM 535 O O . VAL A 1 70 ? -57.152 -29.317 0.494 1.00 40.25 70 VAL A O 1
ATOM 538 N N . ALA A 1 71 ? -59.204 -30.241 0.630 1.00 45.34 71 ALA A N 1
ATOM 539 C CA . ALA A 1 71 ? -59.339 -30.294 2.068 1.00 45.34 71 ALA A CA 1
ATOM 540 C C . ALA A 1 71 ? -58.419 -31.365 2.669 1.00 45.34 71 ALA A C 1
ATOM 542 O O . ALA A 1 71 ? -58.320 -32.476 2.158 1.00 45.34 71 ALA A O 1
ATOM 543 N N . GLY A 1 72 ? -57.821 -31.043 3.812 1.00 35.16 72 GLY A N 1
ATOM 544 C CA . GLY A 1 72 ? -57.147 -31.995 4.686 1.00 35.16 72 GLY A CA 1
ATOM 545 C C . GLY A 1 72 ? -57.036 -31.394 6.079 1.00 35.16 72 GLY A C 1
ATOM 546 O O . GLY A 1 72 ? -56.054 -30.733 6.397 1.00 35.16 72 GLY A O 1
ATOM 547 N N . ARG A 1 73 ? -58.085 -31.553 6.890 1.00 46.38 73 ARG A N 1
ATOM 548 C CA . ARG A 1 73 ? -58.115 -31.146 8.300 1.00 46.38 73 ARG A CA 1
ATOM 549 C C . ARG A 1 73 ? -58.288 -32.406 9.142 1.00 46.38 73 ARG A C 1
ATOM 551 O O . ARG A 1 73 ? -59.268 -33.099 8.915 1.00 46.38 73 ARG A O 1
ATOM 558 N N . THR A 1 74 ? -57.353 -32.624 10.071 1.00 32.31 74 THR A N 1
ATOM 559 C CA . THR A 1 74 ? -57.371 -33.371 11.359 1.00 32.31 74 THR A CA 1
ATOM 560 C C . THR A 1 74 ? -55.928 -33.840 11.596 1.00 32.31 74 THR A C 1
ATOM 562 O O . THR A 1 74 ? -55.312 -34.325 10.660 1.00 32.31 74 THR A O 1
ATOM 565 N N . SER A 1 75 ? -55.290 -33.748 12.758 1.00 38.47 75 SER A N 1
ATOM 566 C CA . SER A 1 75 ? -55.738 -33.523 14.133 1.00 38.47 75 SER A CA 1
ATOM 567 C C . SER A 1 75 ? -54.500 -33.483 15.043 1.00 38.47 75 SER A C 1
ATOM 569 O O . SER A 1 75 ? -53.486 -34.074 14.695 1.00 38.47 75 SER A O 1
ATOM 571 N N . ALA A 1 76 ? -54.695 -32.928 16.241 1.00 37.16 76 ALA A N 1
ATOM 572 C CA . ALA A 1 76 ? -53.973 -33.221 17.483 1.00 37.16 76 ALA A CA 1
ATOM 573 C C . ALA A 1 76 ? -52.570 -32.611 17.683 1.00 37.16 76 ALA A C 1
ATOM 575 O O . ALA A 1 76 ? -51.620 -32.930 16.986 1.00 37.16 76 ALA A O 1
ATOM 576 N N . ALA A 1 77 ? -52.523 -31.748 18.706 1.00 45.44 77 ALA A N 1
ATOM 577 C CA . ALA A 1 77 ? -51.478 -31.584 19.717 1.00 45.44 77 ALA A CA 1
ATOM 578 C C . ALA A 1 77 ? -50.016 -31.799 19.291 1.00 45.44 77 ALA A C 1
ATOM 580 O O . ALA A 1 77 ? -49.583 -32.936 19.169 1.00 45.44 77 ALA A O 1
ATOM 581 N N . ASP A 1 78 ? -49.243 -30.711 19.236 1.00 38.97 78 ASP A N 1
ATOM 582 C CA . ASP A 1 78 ? -48.102 -30.570 20.149 1.00 38.97 78 ASP A CA 1
ATOM 583 C C . ASP A 1 78 ? -47.658 -29.101 20.238 1.00 38.97 78 ASP A C 1
ATOM 585 O O . ASP A 1 78 ? -47.481 -28.408 19.233 1.00 38.97 78 ASP A O 1
ATOM 589 N N . GLU A 1 79 ? -47.525 -28.620 21.469 1.00 52.91 79 GLU A N 1
ATOM 590 C CA . GLU A 1 79 ? -46.956 -27.325 21.823 1.00 52.91 79 GLU A CA 1
ATOM 591 C C . GLU A 1 79 ? -45.433 -27.403 21.675 1.00 52.91 79 GLU A C 1
ATOM 593 O O . GLU A 1 79 ? -44.735 -27.820 22.595 1.00 52.91 79 GLU A O 1
ATOM 598 N N . VAL A 1 80 ? -44.885 -26.971 20.541 1.00 53.03 80 VAL A N 1
ATOM 599 C CA . VAL A 1 80 ? -43.456 -26.649 20.466 1.00 53.03 80 VAL A CA 1
ATOM 600 C C . VAL A 1 80 ? -43.319 -25.294 19.807 1.00 53.03 80 VAL A C 1
ATOM 602 O O . VAL A 1 80 ? -43.552 -25.127 18.611 1.00 53.03 80 VAL A O 1
ATOM 605 N N . GLY A 1 81 ? -42.973 -24.309 20.636 1.00 47.53 81 GLY A N 1
ATOM 606 C CA . GLY A 1 81 ? -42.707 -22.943 20.230 1.00 47.53 81 GLY A CA 1
ATOM 607 C C . GLY A 1 81 ? -41.720 -22.901 19.073 1.00 47.53 81 GLY A C 1
ATOM 608 O O . GLY A 1 81 ? -40.509 -23.007 19.260 1.00 47.53 81 GLY A O 1
ATOM 609 N N . ALA A 1 82 ? -42.245 -22.677 17.872 1.00 45.84 82 ALA A N 1
ATOM 610 C CA . ALA A 1 82 ? -41.466 -22.148 16.773 1.00 45.84 82 ALA A CA 1
ATOM 611 C C . ALA A 1 82 ? -41.152 -20.690 17.123 1.00 45.84 82 ALA A C 1
ATOM 613 O O . ALA A 1 82 ? -41.867 -19.763 16.739 1.00 45.84 82 ALA A O 1
ATOM 614 N N . ILE A 1 83 ? -40.095 -20.502 17.917 1.00 54.41 83 ILE A N 1
ATOM 615 C CA . ILE A 1 83 ? -39.416 -19.220 18.065 1.00 54.41 83 ILE A CA 1
ATOM 616 C C . ILE A 1 83 ? -38.924 -18.867 16.663 1.00 54.41 83 ILE A C 1
ATOM 618 O O . ILE A 1 83 ? -37.868 -19.312 16.215 1.00 54.41 83 ILE A O 1
ATOM 622 N N . LEU A 1 84 ? -39.736 -18.099 15.943 1.00 48.38 84 LEU A N 1
ATOM 623 C CA . LEU A 1 84 ? -39.310 -17.364 14.768 1.00 48.38 84 LEU A CA 1
ATOM 624 C C . LEU A 1 84 ? -38.263 -16.360 15.252 1.00 48.38 84 LEU A C 1
ATOM 626 O O . LEU A 1 84 ? -38.596 -15.260 15.682 1.00 48.38 84 LEU A O 1
ATOM 630 N N . LEU A 1 85 ? -36.996 -16.776 15.241 1.00 49.41 85 LEU A N 1
ATOM 631 C CA . LEU A 1 85 ? -35.855 -15.880 15.365 1.00 49.41 85 LEU A CA 1
ATOM 632 C C . LEU A 1 85 ? -35.955 -14.869 14.214 1.00 49.41 85 LEU A C 1
ATOM 634 O O . LEU A 1 85 ? -35.847 -15.275 13.052 1.00 49.41 85 LEU A O 1
ATOM 638 N N . PRO A 1 86 ? -36.185 -13.571 14.480 1.00 45.19 86 PRO A N 1
ATOM 639 C CA . PRO A 1 86 ? -36.101 -12.585 13.425 1.00 45.19 86 PRO A CA 1
ATOM 640 C C . PRO A 1 86 ? -34.650 -12.553 12.941 1.00 45.19 86 PRO A C 1
ATOM 642 O O . PRO A 1 86 ? -33.712 -12.447 13.731 1.00 45.19 86 PRO A O 1
ATOM 645 N N . SER A 1 87 ? -34.473 -12.663 11.627 1.00 53.97 87 SER A N 1
ATOM 646 C CA . SER A 1 87 ? -33.206 -12.492 10.915 1.00 53.97 87 SER A CA 1
ATOM 647 C C . SER A 1 87 ? -32.716 -11.037 11.031 1.00 53.97 87 SER A C 1
ATOM 649 O O . SER A 1 87 ? -32.685 -10.300 10.053 1.00 53.97 87 SER A O 1
ATOM 651 N N . GLN A 1 88 ? -32.357 -10.601 12.242 1.00 51.88 88 GLN A N 1
ATOM 652 C CA . GLN A 1 88 ? -31.831 -9.262 12.544 1.00 51.88 88 GLN A CA 1
ATOM 653 C C . GLN A 1 88 ? -30.329 -9.123 12.242 1.00 51.88 88 GLN A C 1
ATOM 655 O O . GLN A 1 88 ? -29.799 -8.018 12.255 1.00 51.88 88 GLN A O 1
ATOM 660 N N . GLY A 1 89 ? -29.632 -10.212 11.901 1.00 50.91 89 GLY A N 1
ATOM 661 C CA . GLY A 1 89 ? -28.176 -10.186 11.708 1.00 50.91 89 GLY A CA 1
ATOM 662 C C . GLY A 1 89 ? -27.694 -9.487 10.431 1.00 50.91 89 GLY A C 1
ATOM 663 O O . GLY A 1 89 ? -26.543 -9.064 10.364 1.00 50.91 89 GLY A O 1
ATOM 664 N N . GLN A 1 90 ? -28.543 -9.347 9.408 1.00 48.59 90 GLN A N 1
ATOM 665 C CA . GLN A 1 90 ? -28.140 -8.724 8.137 1.00 48.59 90 GLN A CA 1
ATOM 666 C C . GLN A 1 90 ? -28.335 -7.206 8.134 1.00 48.59 90 GLN A C 1
ATOM 668 O O . GLN A 1 90 ? -27.525 -6.482 7.555 1.00 48.59 90 GLN A O 1
ATOM 673 N N . GLU A 1 91 ? -29.375 -6.714 8.803 1.00 48.38 91 GLU A N 1
ATOM 674 C CA . GLU A 1 91 ? -29.683 -5.284 8.837 1.00 48.38 91 GLU A CA 1
ATOM 675 C C . GLU A 1 91 ? -28.781 -4.540 9.832 1.00 48.38 91 GLU A C 1
ATOM 677 O O . GLU A 1 91 ? -28.298 -3.449 9.532 1.00 48.38 91 GLU A O 1
ATOM 682 N N . GLU A 1 92 ? -28.433 -5.170 10.959 1.00 50.00 92 GLU A N 1
ATOM 683 C CA . GLU A 1 92 ? -27.518 -4.590 11.949 1.00 50.00 92 GLU A CA 1
ATOM 684 C C . GLU A 1 92 ? -26.066 -4.518 11.433 1.00 50.00 92 GLU A C 1
ATOM 686 O O . GLU A 1 92 ? -25.379 -3.515 11.633 1.00 50.00 92 GLU A O 1
ATOM 691 N N . ALA A 1 93 ? -25.615 -5.520 10.665 1.00 50.59 93 ALA A N 1
ATOM 692 C CA . ALA A 1 93 ? -24.309 -5.496 9.999 1.00 50.59 93 ALA A CA 1
ATOM 693 C C . ALA A 1 93 ? -24.222 -4.401 8.917 1.00 50.59 93 ALA A C 1
ATOM 695 O O . ALA A 1 93 ? -23.190 -3.737 8.781 1.00 50.59 93 ALA A O 1
ATOM 696 N N . ALA A 1 94 ? -25.313 -4.169 8.181 1.00 50.50 94 ALA A N 1
ATOM 697 C CA . ALA A 1 94 ? -25.412 -3.074 7.218 1.00 50.50 94 ALA A CA 1
ATOM 698 C C . ALA A 1 94 ? -25.480 -1.696 7.908 1.00 50.50 94 ALA A C 1
ATOM 700 O O . ALA A 1 94 ? -24.901 -0.730 7.406 1.00 50.50 94 ALA A O 1
ATOM 701 N N . MET A 1 95 ? -26.114 -1.599 9.083 1.00 48.97 95 MET A N 1
ATOM 702 C CA . MET A 1 95 ? -26.141 -0.370 9.888 1.00 48.97 95 MET A CA 1
ATOM 703 C C . MET A 1 95 ? -24.794 -0.061 10.557 1.00 48.97 95 MET A C 1
ATOM 705 O O . MET A 1 95 ? -24.400 1.104 10.618 1.00 48.97 95 MET A O 1
ATOM 709 N N . ALA A 1 96 ? -24.042 -1.069 11.012 1.00 51.28 96 ALA A N 1
ATOM 710 C CA . ALA A 1 96 ? -22.688 -0.874 11.542 1.00 51.28 96 ALA A CA 1
ATOM 711 C C . ALA A 1 96 ? -21.716 -0.368 10.457 1.00 51.28 96 ALA A C 1
ATOM 713 O O . ALA A 1 96 ? -20.875 0.494 10.729 1.00 51.28 96 ALA A O 1
ATOM 714 N N . ALA A 1 97 ? -21.909 -0.813 9.210 1.00 53.31 97 ALA A N 1
ATOM 715 C CA . ALA A 1 97 ? -21.198 -0.317 8.031 1.00 53.31 97 ALA A CA 1
ATOM 716 C C . ALA A 1 97 ? -21.623 1.103 7.588 1.00 53.31 97 ALA A C 1
ATOM 718 O O . ALA A 1 97 ? -21.004 1.677 6.690 1.00 53.31 97 ALA A O 1
ATOM 719 N N . ALA A 1 98 ? -22.649 1.709 8.205 1.00 55.00 98 ALA A N 1
ATOM 720 C CA . ALA A 1 98 ? -23.085 3.069 7.871 1.00 55.00 98 ALA A CA 1
ATOM 721 C C . ALA A 1 98 ? -22.135 4.158 8.407 1.00 55.00 98 ALA A C 1
ATOM 723 O O . ALA A 1 98 ? -22.195 5.311 7.966 1.00 55.00 98 ALA A O 1
ATOM 724 N N . LYS A 1 99 ? -21.230 3.825 9.341 1.00 69.56 99 LYS A N 1
ATOM 725 C CA . LYS A 1 99 ? -20.139 4.736 9.711 1.00 69.56 99 LYS A CA 1
ATOM 726 C C . LYS A 1 99 ? -19.109 4.767 8.592 1.00 69.56 99 LYS A C 1
ATOM 728 O O . LYS A 1 99 ? -18.622 3.742 8.144 1.00 69.56 99 LYS A O 1
ATOM 733 N N . LYS A 1 100 ? -18.733 5.968 8.158 1.00 86.06 100 LYS A N 1
ATOM 734 C CA . LYS A 1 100 ? -17.650 6.138 7.188 1.00 86.06 100 LYS A CA 1
ATOM 735 C C . LYS A 1 100 ? -16.324 5.681 7.803 1.00 86.06 100 LYS A C 1
ATOM 737 O O . LYS A 1 100 ? -16.028 6.016 8.949 1.00 86.06 100 LYS A O 1
ATOM 742 N N . ARG A 1 101 ? -15.527 4.955 7.020 1.00 92.25 101 ARG A N 1
ATOM 743 C CA . ARG A 1 101 ? -14.205 4.46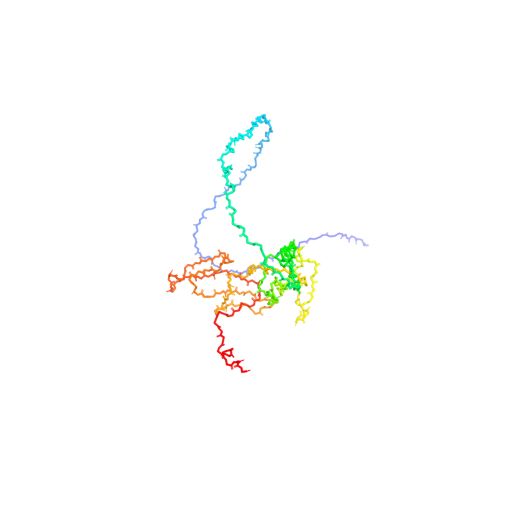9 7.426 1.00 92.25 101 ARG A CA 1
ATOM 744 C C . ARG A 1 101 ? -13.261 5.621 7.830 1.00 92.25 101 ARG A C 1
ATOM 746 O O . ARG A 1 101 ? -13.249 6.637 7.124 1.00 92.25 101 ARG A O 1
ATOM 753 N N . PRO A 1 102 ? -12.435 5.465 8.888 1.00 94.50 102 PRO A N 1
ATOM 754 C CA . PRO A 1 102 ? -11.528 6.522 9.352 1.00 94.50 102 PRO A CA 1
ATOM 755 C C . PRO A 1 102 ? -10.312 6.761 8.446 1.00 94.50 102 PRO A C 1
ATOM 757 O O . PRO A 1 102 ? -9.634 7.778 8.567 1.00 94.50 102 PRO A O 1
ATOM 760 N N . TRP A 1 103 ? -10.033 5.852 7.513 1.00 95.00 103 TRP A N 1
ATOM 761 C CA . TRP A 1 103 ? -8.933 5.931 6.550 1.00 95.00 103 TRP A CA 1
ATOM 762 C C . TRP A 1 103 ? -9.404 5.600 5.130 1.00 95.00 103 TRP A C 1
ATOM 764 O O . TRP A 1 103 ? -10.431 4.949 4.913 1.00 95.00 103 TRP A O 1
ATOM 774 N N . LYS A 1 104 ? -8.646 6.053 4.125 1.00 94.12 104 LYS A N 1
ATOM 775 C CA . LYS A 1 104 ? -8.942 5.776 2.707 1.00 94.12 104 LYS A CA 1
ATOM 776 C C . LYS A 1 104 ? -8.418 4.411 2.266 1.00 94.12 104 LYS A C 1
ATOM 778 O O . LYS A 1 104 ? -9.148 3.686 1.597 1.00 94.12 104 LYS A O 1
ATOM 783 N N . CYS A 1 105 ? -7.203 4.080 2.674 1.00 95.31 105 CYS A N 1
ATOM 784 C CA . CYS A 1 105 ? -6.514 2.812 2.462 1.00 95.31 105 CYS A CA 1
ATOM 785 C C . CYS A 1 105 ? -5.773 2.448 3.759 1.00 95.31 105 CYS A C 1
ATOM 787 O O . CYS A 1 105 ? -5.627 3.323 4.618 1.00 95.31 105 CYS A O 1
ATOM 789 N N . CYS A 1 106 ? -5.370 1.189 3.918 1.00 96.06 106 CYS A N 1
ATOM 790 C CA . CYS A 1 106 ? -4.568 0.750 5.059 1.00 96.06 106 CYS A CA 1
ATOM 791 C C . CYS A 1 106 ? -3.622 -0.389 4.663 1.00 96.06 106 CYS A C 1
ATOM 793 O O . CYS A 1 106 ? -4.078 -1.418 4.165 1.00 96.06 106 CYS A O 1
ATOM 795 N N . ASP A 1 107 ? -2.320 -0.234 4.898 1.00 95.50 107 ASP A N 1
ATOM 796 C CA . ASP A 1 107 ? -1.320 -1.268 4.622 1.00 95.50 107 ASP A CA 1
ATOM 797 C C . ASP A 1 107 ? -1.244 -2.336 5.711 1.00 95.50 107 ASP A C 1
ATOM 799 O O . ASP A 1 107 ? -1.040 -3.512 5.394 1.00 95.50 107 ASP A O 1
ATOM 803 N N . GLN A 1 108 ? -1.388 -1.923 6.972 1.00 93.75 108 GLN A N 1
ATOM 804 C CA . GLN A 1 108 ? -1.291 -2.756 8.170 1.00 93.75 108 GLN A CA 1
ATOM 805 C C . GLN A 1 108 ? -2.638 -2.807 8.902 1.00 93.75 108 GLN A C 1
ATOM 807 O O . GLN A 1 108 ? -2.776 -2.354 10.041 1.00 93.75 108 GLN A O 1
ATOM 812 N N . ALA A 1 109 ? -3.659 -3.345 8.235 1.00 94.62 109 ALA A N 1
ATOM 813 C CA . ALA A 1 109 ? -4.966 -3.555 8.845 1.00 94.62 109 ALA A CA 1
ATOM 814 C C . ALA A 1 109 ? -4.944 -4.784 9.767 1.00 94.62 109 ALA A C 1
ATOM 816 O O . ALA A 1 109 ? -4.656 -5.898 9.329 1.00 94.62 109 ALA A O 1
ATOM 817 N N . VAL A 1 110 ? -5.290 -4.587 11.039 1.00 94.44 110 VAL A N 1
ATOM 818 C CA . VAL A 1 110 ? -5.484 -5.673 12.007 1.00 94.44 110 VAL A CA 1
ATOM 819 C C . VAL A 1 110 ? -6.977 -5.819 12.246 1.00 94.44 110 VAL A C 1
ATOM 821 O O . VAL A 1 110 ? -7.604 -4.903 12.774 1.00 94.44 110 VAL A O 1
ATOM 824 N N . CYS A 1 111 ? -7.541 -6.954 11.839 1.00 95.75 111 CYS A N 1
ATOM 825 C CA . CYS A 1 111 ? -8.977 -7.206 11.890 1.00 95.75 111 CYS A CA 1
ATOM 826 C C . CYS A 1 111 ? -9.312 -8.472 12.683 1.00 95.75 111 CYS A C 1
ATOM 828 O O . CYS A 1 111 ? -8.589 -9.469 12.622 1.00 95.75 111 CYS A O 1
ATOM 830 N N . THR A 1 112 ? -10.451 -8.464 13.375 1.00 95.31 112 THR A N 1
ATOM 831 C CA . THR A 1 112 ? -11.041 -9.681 13.944 1.00 95.31 112 THR A CA 1
ATOM 832 C C . THR A 1 112 ? -11.552 -10.602 12.835 1.00 95.31 112 THR A C 1
ATOM 834 O O . THR A 1 112 ? -12.012 -10.152 11.786 1.00 95.31 112 THR A O 1
ATOM 837 N N . ARG A 1 113 ? -11.535 -11.918 13.075 1.00 93.31 113 ARG A N 1
ATOM 838 C CA . ARG A 1 113 ? -12.112 -12.924 12.160 1.00 93.31 113 ARG A CA 1
ATOM 839 C C . ARG A 1 113 ? -13.631 -13.074 12.365 1.00 93.31 113 ARG A C 1
ATOM 841 O O . ARG A 1 113 ? -14.128 -14.189 12.471 1.00 93.31 113 ARG A O 1
ATOM 848 N N . SER A 1 114 ? -14.348 -11.955 12.480 1.00 91.25 114 SER A N 1
ATOM 849 C CA . SER A 1 114 ? -15.810 -11.887 12.650 1.00 91.25 114 SER A CA 1
ATOM 850 C C . SER A 1 114 ? -16.494 -11.334 11.395 1.00 91.25 114 SER A C 1
ATOM 852 O O . SER A 1 114 ? -15.833 -10.777 10.520 1.00 91.25 114 SER A O 1
ATOM 854 N N . ILE A 1 115 ? -17.821 -11.468 11.305 1.00 90.00 115 ILE A N 1
ATOM 855 C CA . ILE A 1 115 ? -18.635 -10.893 10.224 1.00 90.00 115 ILE A CA 1
ATOM 856 C C . ILE A 1 115 ? -19.698 -9.972 10.855 1.00 90.00 115 ILE A C 1
ATOM 858 O O . ILE A 1 115 ? -20.591 -10.494 11.520 1.00 90.00 115 ILE A O 1
ATOM 862 N N . PRO A 1 116 ? -19.630 -8.637 10.664 1.00 88.00 116 PRO A N 1
ATOM 863 C CA . PRO A 1 116 ? -18.536 -7.893 10.028 1.00 88.00 116 PRO A CA 1
ATOM 864 C C . PRO A 1 116 ? -17.241 -7.904 10.874 1.00 88.00 116 PRO A C 1
ATOM 866 O O . PRO A 1 116 ? -17.291 -8.093 12.096 1.00 88.00 116 PRO A O 1
ATOM 869 N N . PRO A 1 117 ? -16.064 -7.717 10.250 1.00 93.94 117 PRO A N 1
ATOM 870 C CA . PRO A 1 117 ? -14.803 -7.635 10.976 1.00 93.94 117 PRO A CA 1
ATOM 871 C C . PRO A 1 117 ? -14.693 -6.300 11.718 1.00 93.94 117 PRO A C 1
ATOM 873 O O . PRO A 1 117 ? -15.201 -5.276 11.264 1.00 93.94 117 PRO A O 1
ATOM 876 N N . ILE A 1 118 ? -14.004 -6.304 12.853 1.00 94.88 118 ILE A N 1
ATOM 877 C CA . ILE A 1 118 ? -13.615 -5.102 13.590 1.00 94.88 118 ILE A CA 1
ATOM 878 C C . ILE A 1 118 ? -12.142 -4.869 13.284 1.00 94.88 118 ILE A C 1
ATOM 880 O O . ILE A 1 118 ? -11.304 -5.706 13.616 1.00 94.88 118 ILE A O 1
ATOM 884 N N . CYS A 1 119 ? -11.839 -3.766 12.614 1.00 95.81 119 CYS A N 1
ATOM 885 C CA . CYS A 1 119 ? -10.533 -3.448 12.065 1.00 95.81 119 CYS A CA 1
ATOM 886 C C . CYS A 1 119 ? -9.947 -2.181 12.688 1.00 95.81 119 CYS A C 1
ATOM 888 O O . CYS A 1 119 ? -10.638 -1.172 12.844 1.00 95.81 119 CYS A O 1
ATOM 890 N N . SER A 1 120 ? -8.642 -2.214 12.932 1.00 94.81 120 SER A N 1
ATOM 891 C CA . SER A 1 120 ? -7.823 -1.056 13.290 1.00 94.81 120 SER A CA 1
ATOM 892 C C . SER A 1 120 ? -6.702 -0.907 12.270 1.00 94.81 120 SER A C 1
ATOM 894 O O . SER A 1 120 ? -6.049 -1.893 11.919 1.00 94.81 120 SER A O 1
ATOM 896 N N . CYS A 1 121 ? -6.457 0.315 11.798 1.00 95.50 121 CYS A N 1
ATOM 897 C CA . CYS A 1 121 ? -5.348 0.571 10.889 1.00 95.50 121 CYS A CA 1
ATOM 898 C C . CYS A 1 121 ? -4.094 0.947 11.663 1.00 95.50 121 CYS A C 1
ATOM 900 O O . CYS A 1 121 ? -4.047 1.985 12.319 1.00 95.50 121 CYS A O 1
ATOM 902 N N . MET A 1 122 ? -3.068 0.108 11.566 1.00 94.31 122 MET A N 1
ATOM 903 C CA . MET A 1 122 ? -1.802 0.333 12.251 1.00 94.31 122 MET A CA 1
ATOM 904 C C . MET A 1 122 ? -0.830 1.162 11.418 1.00 94.31 122 MET A C 1
ATOM 906 O O . MET A 1 122 ? 0.336 1.204 11.771 1.00 94.31 122 MET A O 1
ATOM 910 N N . ASP A 1 123 ? -1.236 1.811 10.331 1.00 94.38 123 ASP A N 1
ATOM 911 C CA . ASP A 1 123 ? -0.322 2.613 9.512 1.00 94.38 123 ASP A CA 1
ATOM 912 C C . ASP A 1 123 ? 0.227 3.814 10.286 1.00 94.38 123 ASP A C 1
ATOM 914 O O . ASP A 1 123 ? -0.494 4.487 11.026 1.00 94.38 123 ASP A O 1
ATOM 918 N N . GLN A 1 124 ? 1.523 4.083 10.111 1.00 93.56 124 GLN A N 1
ATOM 919 C CA . GLN A 1 124 ? 2.139 5.271 10.688 1.00 93.56 124 GLN A CA 1
ATOM 920 C C . GLN A 1 124 ? 1.584 6.508 10.001 1.00 93.56 124 GLN A C 1
ATOM 922 O O . GLN A 1 124 ? 1.662 6.637 8.779 1.00 93.56 124 GLN A O 1
ATOM 927 N N . VAL A 1 125 ? 1.084 7.439 10.801 1.00 93.38 125 VAL A N 1
ATOM 928 C CA . VAL A 1 125 ? 0.648 8.749 10.336 1.00 93.38 125 VAL A CA 1
ATOM 929 C C . VAL A 1 125 ? 1.599 9.813 10.868 1.00 93.38 125 VAL A C 1
ATOM 931 O O . VAL A 1 125 ? 2.008 9.774 12.027 1.00 93.38 125 VAL A O 1
ATOM 934 N N . PHE A 1 126 ? 1.973 10.753 10.004 1.00 90.62 126 PHE A N 1
ATOM 935 C CA . PHE A 1 126 ? 2.774 11.920 10.387 1.00 90.62 126 PHE A CA 1
ATOM 936 C C . PHE A 1 126 ? 1.879 13.070 10.845 1.00 90.62 126 PHE A C 1
ATOM 938 O O . PHE A 1 126 ? 2.193 13.741 11.819 1.00 90.62 126 PHE A O 1
ATOM 945 N N . ASP A 1 127 ? 0.724 13.211 10.193 1.00 91.50 127 ASP A N 1
ATOM 946 C CA . ASP A 1 127 ? -0.348 14.123 10.567 1.00 91.50 127 ASP A CA 1
ATOM 947 C C . ASP A 1 127 ? -1.635 13.330 10.767 1.00 91.50 127 ASP A C 1
ATOM 949 O O . ASP A 1 127 ? -1.913 12.386 10.021 1.00 91.50 127 ASP A O 1
ATOM 953 N N . CYS A 1 128 ? -2.446 13.723 11.751 1.00 92.94 128 CYS A N 1
ATOM 954 C CA . CYS A 1 128 ? -3.703 13.033 12.004 1.00 92.94 128 CYS A CA 1
ATOM 955 C C . CYS A 1 128 ? -4.701 13.297 10.861 1.00 92.94 128 CYS A C 1
ATOM 957 O O . CYS A 1 128 ? -5.071 14.455 10.634 1.00 92.94 128 CYS A O 1
ATOM 959 N N . PRO A 1 129 ? -5.160 12.264 10.126 1.00 92.19 129 PRO A N 1
ATOM 960 C CA . PRO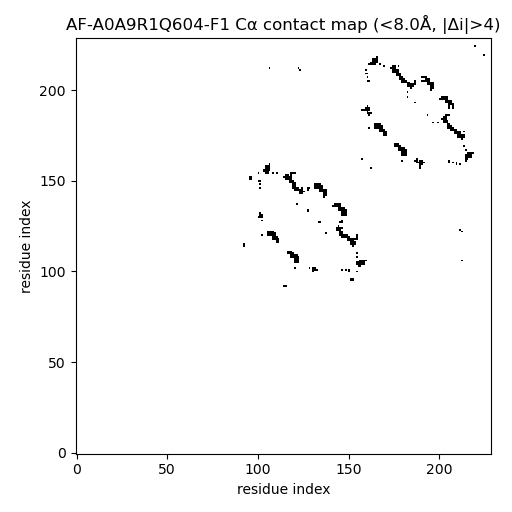 A 1 129 ? -6.119 12.456 9.045 1.00 92.19 129 PRO A CA 1
ATOM 961 C C . PRO A 1 129 ? -7.435 13.017 9.583 1.00 92.19 129 PRO A C 1
ATOM 963 O O . PRO A 1 129 ? -7.927 12.557 10.605 1.00 92.19 129 PRO A O 1
ATOM 966 N N . SER A 1 130 ? -8.081 13.928 8.851 1.00 92.12 130 SER A N 1
ATOM 967 C CA . SER A 1 130 ? -9.370 14.513 9.267 1.00 92.12 130 SER A CA 1
ATOM 968 C C . SER A 1 130 ? -10.520 13.504 9.374 1.00 92.12 130 SER A C 1
ATOM 970 O O . SER A 1 130 ? -11.559 13.795 9.961 1.00 92.12 130 SER A O 1
ATOM 972 N N . THR A 1 131 ? -10.358 12.325 8.776 1.00 93.06 131 THR A N 1
ATOM 973 C CA . THR A 1 131 ? -11.295 11.204 8.878 1.00 93.06 131 THR A CA 1
ATOM 974 C C . THR A 1 131 ? -11.082 10.362 10.135 1.00 93.06 131 THR A C 1
ATOM 976 O O . THR A 1 131 ? -11.981 9.607 10.495 1.00 93.06 131 THR A O 1
ATOM 979 N N . CYS A 1 132 ? -9.932 10.498 10.799 1.00 94.25 132 CYS A N 1
ATOM 980 C CA . CYS A 1 132 ? -9.628 9.872 12.077 1.00 94.25 132 CYS A CA 1
ATOM 981 C C . CYS A 1 132 ? -10.033 10.813 13.218 1.00 94.25 132 CYS A C 1
ATOM 983 O O . CYS A 1 132 ? -9.717 12.003 13.190 1.00 94.25 132 CYS A O 1
ATOM 985 N N . LYS A 1 133 ? -10.737 10.301 14.228 1.00 92.06 133 LYS A N 1
ATOM 986 C CA . LYS A 1 133 ? -11.156 11.093 15.394 1.00 92.06 133 LYS A CA 1
ATOM 987 C C . LYS A 1 133 ? -10.021 11.282 16.386 1.00 92.06 133 LYS A C 1
ATOM 989 O O . LYS A 1 133 ? -9.932 12.340 17.002 1.00 92.06 133 LYS A O 1
ATOM 994 N N . SER A 1 134 ? -9.194 10.255 16.562 1.00 91.69 134 SER A N 1
ATOM 995 C CA . SER A 1 134 ? -8.104 10.260 17.534 1.00 91.69 134 SER A CA 1
ATOM 996 C C . SER A 1 134 ? -6.846 9.610 16.974 1.00 91.69 134 SER A C 1
ATOM 998 O O . SER A 1 134 ? -6.860 8.460 16.537 1.00 91.69 134 SER A O 1
ATOM 1000 N N . CYS A 1 135 ? -5.739 10.349 17.016 1.00 94.25 135 CYS A N 1
ATOM 1001 C CA . CYS A 1 135 ? -4.414 9.810 16.750 1.00 94.25 135 CYS A CA 1
ATOM 1002 C C . CYS A 1 135 ? -3.592 9.822 18.027 1.00 94.25 135 CYS A C 1
ATOM 1004 O O . CYS A 1 135 ? -3.700 10.735 18.846 1.00 94.25 135 CYS A O 1
ATOM 1006 N N . GLY A 1 136 ? -2.738 8.822 18.170 1.00 92.31 136 GLY A N 1
ATOM 1007 C CA . GLY A 1 136 ? -1.855 8.718 19.315 1.00 92.31 136 GLY A CA 1
ATOM 1008 C C . GLY A 1 136 ? -0.763 7.689 19.079 1.00 92.31 136 GLY A C 1
ATOM 1009 O O . GLY A 1 136 ? -0.695 7.104 17.992 1.00 92.31 136 GLY A O 1
ATOM 1010 N N . PRO A 1 137 ? 0.102 7.473 20.076 1.00 91.94 137 PRO A N 1
ATOM 1011 C CA . PRO A 1 137 ? 1.155 6.478 19.984 1.00 91.94 137 PRO A CA 1
ATOM 1012 C C . PRO A 1 137 ? 0.568 5.081 19.756 1.00 91.94 137 PRO A C 1
ATOM 1014 O O . PRO A 1 137 ? -0.493 4.733 20.288 1.00 91.94 137 PRO A O 1
ATOM 1017 N N . SER A 1 138 ? 1.271 4.278 18.964 1.00 86.50 138 SER A N 1
ATOM 1018 C CA . SER A 1 138 ? 1.017 2.849 18.838 1.00 86.50 138 SER A CA 1
ATOM 1019 C C . SER A 1 138 ? 1.411 2.141 20.131 1.00 86.50 138 SER A C 1
ATOM 1021 O O . SER A 1 138 ? 2.426 2.465 20.745 1.00 86.50 138 SER A O 1
ATOM 1023 N N . MET A 1 139 ? 0.654 1.110 20.507 1.00 76.00 139 MET A N 1
ATOM 1024 C CA . MET A 1 139 ? 0.975 0.265 21.664 1.00 76.00 139 MET A CA 1
ATOM 1025 C C . MET A 1 139 ? 2.324 -0.453 21.513 1.00 76.00 139 MET A C 1
ATOM 1027 O O . MET A 1 139 ? 2.968 -0.757 22.511 1.00 76.00 139 MET A O 1
ATOM 1031 N N . ALA A 1 140 ? 2.748 -0.731 20.275 1.00 78.44 140 ALA A N 1
ATOM 1032 C CA . ALA A 1 140 ? 4.004 -1.426 19.995 1.00 78.44 140 ALA A CA 1
ATOM 1033 C C . ALA A 1 140 ? 5.224 -0.491 19.972 1.00 78.44 140 ALA A C 1
ATOM 1035 O O . ALA A 1 140 ? 6.336 -0.931 20.247 1.00 78.44 140 ALA A O 1
ATOM 1036 N N . ASP A 1 141 ? 5.026 0.783 19.625 1.00 80.56 141 ASP A N 1
ATOM 1037 C CA . ASP A 1 141 ? 6.097 1.772 19.509 1.00 80.56 141 ASP A CA 1
ATOM 1038 C C . ASP A 1 141 ? 5.541 3.176 19.813 1.00 80.56 141 ASP A C 1
ATOM 1040 O O . ASP A 1 141 ? 4.821 3.741 18.980 1.00 80.56 141 ASP A O 1
ATOM 1044 N N . PRO A 1 142 ? 5.884 3.767 20.973 1.00 85.38 142 PRO A N 1
ATOM 1045 C CA . PRO A 1 142 ? 5.415 5.096 21.357 1.00 85.38 142 PRO A CA 1
ATOM 1046 C C . PRO A 1 142 ? 5.877 6.224 20.429 1.00 85.38 142 PRO A C 1
ATOM 1048 O O . PRO A 1 142 ? 5.256 7.286 20.405 1.00 85.38 142 PRO A O 1
ATOM 1051 N N . SER A 1 143 ? 6.957 6.024 19.665 1.00 84.56 143 SER A N 1
ATOM 1052 C CA . SER A 1 143 ? 7.431 7.016 18.691 1.00 84.56 143 SER A CA 1
ATOM 1053 C C . SER A 1 143 ? 6.558 7.059 17.430 1.00 84.56 143 SER A C 1
ATOM 1055 O O . SER A 1 143 ? 6.544 8.051 16.694 1.00 84.56 143 SER A O 1
ATOM 1057 N N . ARG A 1 144 ? 5.774 6.002 17.197 1.00 88.44 144 ARG A N 1
ATOM 1058 C CA . ARG A 1 144 ? 4.938 5.823 16.016 1.00 88.44 144 ARG A CA 1
ATOM 1059 C C . ARG A 1 144 ? 3.510 6.257 16.306 1.00 88.44 144 ARG A C 1
ATOM 1061 O O . ARG A 1 144 ? 2.803 5.609 17.068 1.00 88.44 144 ARG A O 1
ATOM 1068 N N . HIS A 1 145 ? 3.065 7.322 15.651 1.00 93.12 145 HIS A N 1
ATOM 1069 C CA . HIS A 1 145 ? 1.678 7.763 15.736 1.00 93.12 145 HIS A CA 1
ATOM 1070 C C . HIS A 1 145 ? 0.811 6.992 14.740 1.00 93.12 145 HIS A C 1
ATOM 1072 O O . HIS A 1 145 ? 1.207 6.790 13.592 1.00 93.12 145 HIS A O 1
ATOM 1078 N N . VAL A 1 146 ? -0.364 6.554 15.185 1.00 94.88 146 VAL A N 1
ATOM 1079 C CA . VAL A 1 146 ? -1.348 5.806 14.390 1.00 94.88 146 VAL A CA 1
ATOM 1080 C C . VAL A 1 146 ? -2.745 6.376 14.623 1.00 94.88 146 VAL A C 1
ATOM 1082 O O . VAL A 1 146 ? -2.994 7.055 15.624 1.00 94.88 146 VAL A O 1
ATOM 1085 N N . CYS A 1 147 ? -3.672 6.088 13.711 1.00 95.44 147 CYS A N 1
ATOM 1086 C CA . CYS A 1 147 ? -5.089 6.327 13.966 1.00 95.44 147 CYS A CA 1
ATOM 1087 C C . CYS A 1 147 ? -5.609 5.273 14.957 1.00 95.44 147 CYS A C 1
ATOM 1089 O O . CYS A 1 147 ? -5.491 4.076 14.702 1.00 95.44 147 CYS A O 1
ATOM 1091 N N . GLN A 1 148 ? -6.175 5.707 16.085 1.00 94.69 148 GLN A N 1
ATOM 1092 C CA . GLN A 1 148 ? -6.652 4.817 17.156 1.00 94.69 148 GLN A CA 1
ATOM 1093 C C . GLN A 1 148 ? -8.118 4.397 16.983 1.00 94.69 148 GLN A C 1
ATOM 1095 O O . GLN A 1 148 ? -8.643 3.592 17.754 1.00 94.69 148 GLN A O 1
ATOM 1100 N N . ASP A 1 149 ? -8.790 4.935 15.969 1.00 94.12 149 ASP A N 1
ATOM 1101 C CA . ASP A 1 149 ? -10.180 4.623 15.691 1.00 94.12 149 ASP A CA 1
ATOM 1102 C C . ASP A 1 149 ? -10.341 3.162 15.245 1.00 94.12 149 ASP A C 1
ATOM 1104 O O . ASP A 1 149 ? -9.678 2.689 14.322 1.00 94.12 149 ASP A O 1
ATOM 1108 N N . GLN A 1 150 ? -11.296 2.469 15.861 1.00 94.31 150 GLN A N 1
ATOM 1109 C CA . GLN A 1 150 ? -11.768 1.168 15.395 1.00 94.31 150 GLN A CA 1
ATOM 1110 C C . GLN A 1 150 ? -12.900 1.342 14.385 1.00 94.31 150 GLN A C 1
ATOM 1112 O O . GLN A 1 150 ? -13.789 2.188 14.544 1.00 94.31 150 GLN A O 1
ATOM 1117 N N . TYR A 1 151 ? -12.883 0.505 13.356 1.00 94.38 151 TYR A N 1
ATOM 1118 C CA . TYR A 1 151 ? -13.881 0.474 12.300 1.00 94.38 151 TYR A CA 1
ATOM 1119 C C . TYR A 1 151 ? -14.536 -0.903 12.221 1.00 94.38 151 TYR A C 1
ATOM 1121 O O . TYR A 1 151 ? -13.852 -1.916 12.278 1.00 94.38 151 TYR A O 1
ATOM 1129 N N . VAL A 1 152 ? -15.859 -0.944 12.064 1.00 95.12 152 VAL A N 1
ATOM 1130 C CA . VAL A 1 152 ? -16.603 -2.192 11.865 1.00 95.12 152 VAL A CA 1
ATOM 1131 C C . VAL A 1 152 ? -16.953 -2.307 10.385 1.00 95.12 152 VAL A C 1
ATOM 1133 O O . VAL A 1 152 ? -17.737 -1.513 9.870 1.00 95.12 152 VAL A O 1
ATOM 1136 N N . GLY A 1 153 ? -16.353 -3.276 9.699 1.00 92.94 153 GLY A N 1
ATOM 1137 C CA . GLY A 1 153 ? -16.509 -3.511 8.267 1.00 92.94 153 GLY A CA 1
ATOM 1138 C C . GLY A 1 153 ? -15.174 -3.675 7.540 1.00 92.94 153 GLY A C 1
ATOM 1139 O O . GLY A 1 153 ? -14.111 -3.756 8.149 1.00 92.94 153 GLY A O 1
ATOM 1140 N N . ASP A 1 154 ? -15.234 -3.700 6.209 1.00 92.88 154 ASP A N 1
ATOM 1141 C CA . ASP A 1 154 ? -14.064 -3.918 5.354 1.00 92.88 154 ASP A CA 1
AT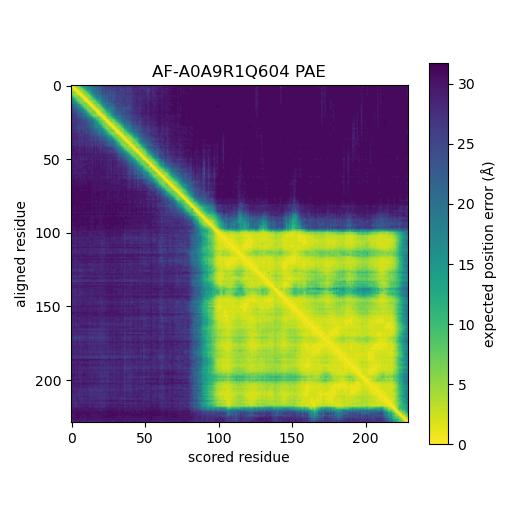OM 1142 C C . ASP A 1 154 ? -12.982 -2.816 5.511 1.00 92.88 154 ASP A C 1
ATOM 1144 O O . ASP A 1 154 ? -13.276 -1.620 5.336 1.00 92.88 154 ASP A O 1
ATOM 1148 N N . PRO A 1 155 ? -11.716 -3.183 5.803 1.00 93.56 155 PRO A N 1
ATOM 1149 C CA . PRO A 1 155 ? -10.642 -2.220 6.058 1.00 93.56 155 PRO A CA 1
ATOM 1150 C C . PRO A 1 155 ? -10.270 -1.387 4.826 1.00 93.56 155 PRO A C 1
ATOM 1152 O O . PRO A 1 155 ? -9.639 -0.336 4.971 1.00 93.56 155 PRO A O 1
ATOM 1155 N N . GLY A 1 156 ? -10.704 -1.790 3.634 1.00 92.94 156 GLY A N 1
ATOM 1156 C CA . GLY A 1 156 ? -10.400 -1.134 2.378 1.00 92.94 156 GLY A CA 1
ATOM 1157 C C . GLY A 1 156 ? -9.150 -1.654 1.690 1.00 92.94 156 GLY A C 1
ATOM 1158 O O . GLY A 1 156 ? -8.523 -2.606 2.147 1.00 92.94 156 GLY A O 1
ATOM 1159 N N . PRO A 1 157 ? -8.784 -1.011 0.570 1.00 95.25 157 PRO A N 1
ATOM 1160 C CA . PRO A 1 157 ? -7.598 -1.386 -0.179 1.00 95.25 157 PRO A CA 1
ATOM 1161 C C . PRO A 1 157 ? -6.323 -1.021 0.586 1.00 95.25 157 PRO A C 1
ATOM 1163 O O . PRO A 1 157 ? -6.317 -0.113 1.424 1.00 95.25 157 PRO A O 1
ATOM 1166 N N . ILE A 1 158 ? -5.226 -1.674 0.217 1.00 95.69 158 ILE A N 1
ATOM 1167 C CA . ILE A 1 158 ? -3.876 -1.284 0.628 1.00 95.69 158 ILE A CA 1
ATOM 1168 C C . ILE A 1 158 ? -3.479 0.071 0.026 1.00 95.69 158 ILE A C 1
ATOM 1170 O O . ILE A 1 158 ? -4.044 0.515 -0.978 1.00 95.69 158 ILE A O 1
ATOM 1174 N N . CYS A 1 159 ? -2.519 0.750 0.651 1.00 96.12 159 CYS A N 1
ATOM 1175 C CA . CYS A 1 159 ? -1.979 2.013 0.148 1.00 96.12 159 CYS A CA 1
ATOM 1176 C C . CYS A 1 159 ? -0.771 1.786 -0.769 1.00 96.12 159 CYS A C 1
ATOM 1178 O O . CYS A 1 159 ? -0.593 2.502 -1.760 1.00 96.12 159 CYS A O 1
ATOM 1180 N N . ARG A 1 160 ? 0.061 0.795 -0.436 1.00 96.12 160 ARG A N 1
ATOM 1181 C CA . ARG A 1 160 ? 1.293 0.482 -1.161 1.00 96.12 160 ARG A CA 1
ATOM 1182 C C . ARG A 1 160 ? 1.021 -0.029 -2.588 1.00 96.12 160 ARG A C 1
ATOM 1184 O O . ARG A 1 160 ? -0.041 -0.598 -2.846 1.00 96.12 160 ARG A O 1
ATOM 1191 N N . PRO A 1 161 ? 1.982 0.100 -3.522 1.00 97.62 161 PRO A N 1
ATOM 1192 C CA . PRO A 1 161 ? 1.782 -0.227 -4.938 1.00 97.62 161 PRO A CA 1
ATOM 1193 C C . PRO A 1 161 ? 1.829 -1.733 -5.268 1.00 97.62 161 PRO A C 1
ATOM 1195 O O . PRO A 1 161 ? 1.720 -2.109 -6.434 1.00 97.62 161 PRO A O 1
ATOM 1198 N N . TRP A 1 162 ? 2.032 -2.595 -4.270 1.00 96.12 162 TRP A N 1
ATOM 1199 C CA . TRP A 1 162 ? 2.188 -4.045 -4.412 1.00 96.12 162 TRP A CA 1
ATOM 1200 C C . TRP A 1 162 ? 1.624 -4.775 -3.189 1.00 96.12 162 TRP A C 1
ATOM 1202 O O . TRP A 1 162 ? 1.890 -4.387 -2.056 1.00 96.12 162 TRP A O 1
ATOM 1212 N N . GLU A 1 163 ? 0.879 -5.860 -3.394 1.00 94.50 163 GLU A N 1
ATOM 1213 C CA . GLU A 1 163 ? 0.315 -6.655 -2.289 1.00 94.50 163 GLU A CA 1
ATOM 1214 C C . GLU A 1 163 ? 1.411 -7.247 -1.394 1.00 94.50 163 GLU A C 1
ATOM 1216 O O . GLU A 1 163 ? 1.354 -7.139 -0.168 1.00 94.50 163 GLU A O 1
ATOM 1221 N N . CYS A 1 164 ? 2.455 -7.783 -2.016 1.00 95.81 164 CYS A N 1
ATOM 1222 C CA . CYS A 1 164 ? 3.642 -8.355 -1.397 1.00 95.81 164 CYS A CA 1
ATOM 1223 C C . CYS A 1 164 ? 4.862 -8.073 -2.291 1.00 95.81 164 CYS A C 1
ATOM 1225 O O . CYS A 1 164 ? 4.696 -7.603 -3.420 1.00 95.81 164 CYS A O 1
ATOM 1227 N N . CYS A 1 165 ? 6.073 -8.292 -1.782 1.00 96.38 165 CYS A N 1
ATOM 1228 C CA . CYS A 1 165 ? 7.303 -8.146 -2.554 1.00 96.38 165 CYS A CA 1
ATOM 1229 C C . CYS A 1 165 ? 8.401 -9.091 -2.046 1.00 96.38 165 CYS A C 1
ATOM 1231 O O . CYS A 1 165 ? 8.786 -8.992 -0.879 1.00 96.38 165 CYS A O 1
ATOM 1233 N N . ASP A 1 166 ? 8.939 -9.946 -2.916 1.00 96.12 166 ASP A N 1
ATOM 1234 C CA . ASP A 1 166 ? 10.057 -10.849 -2.598 1.00 96.12 166 ASP A CA 1
ATOM 1235 C C . ASP A 1 166 ? 11.427 -10.181 -2.797 1.00 96.12 166 ASP A C 1
ATOM 1237 O O . ASP A 1 166 ? 12.380 -10.491 -2.081 1.00 96.12 166 ASP A O 1
ATOM 1241 N N . SER A 1 167 ? 11.534 -9.225 -3.728 1.00 95.19 167 SER A N 1
ATOM 1242 C CA . SER A 1 167 ? 12.772 -8.484 -4.022 1.00 95.19 167 SER A CA 1
ATOM 1243 C C . SER A 1 167 ? 12.666 -6.978 -3.713 1.00 95.19 167 SER A C 1
ATOM 1245 O O . SER A 1 167 ? 12.792 -6.146 -4.625 1.00 95.19 167 SER A O 1
ATOM 1247 N N . PRO A 1 168 ? 12.427 -6.565 -2.449 1.00 96.31 168 PRO A N 1
ATOM 1248 C CA . PRO A 1 168 ? 12.337 -5.155 -2.093 1.00 96.31 168 PRO A CA 1
ATOM 1249 C C . PRO A 1 168 ? 13.721 -4.501 -1.986 1.00 96.31 168 PRO A C 1
ATOM 1251 O O . PRO A 1 168 ? 14.638 -5.011 -1.345 1.00 96.31 168 PRO A O 1
ATOM 1254 N N . THR A 1 169 ? 13.861 -3.306 -2.557 1.00 97.50 169 THR A N 1
ATOM 1255 C CA . THR A 1 169 ? 15.011 -2.419 -2.329 1.00 97.50 169 THR A CA 1
ATOM 1256 C C . THR A 1 169 ? 14.551 -1.208 -1.530 1.00 97.50 169 THR A C 1
ATOM 1258 O O . THR A 1 169 ? 13.775 -0.397 -2.037 1.00 97.50 169 THR A O 1
ATOM 1261 N N . CYS A 1 170 ? 15.023 -1.082 -0.290 1.00 97.62 170 CYS A N 1
ATOM 1262 C CA . CYS A 1 170 ? 14.542 -0.094 0.676 1.00 97.62 170 CYS A CA 1
ATOM 1263 C C . CYS A 1 170 ? 15.673 0.770 1.249 1.00 97.62 170 CYS A C 1
ATOM 1265 O O . CYS A 1 170 ? 16.816 0.328 1.376 1.00 97.62 170 CYS A O 1
ATOM 1267 N N . THR A 1 171 ? 15.344 2.004 1.639 1.00 97.88 171 THR A N 1
ATOM 1268 C CA . THR A 1 171 ? 16.229 2.844 2.461 1.00 97.88 171 THR A CA 1
ATOM 1269 C C . THR A 1 171 ? 16.342 2.300 3.891 1.00 97.88 171 THR A C 1
ATOM 1271 O O . THR A 1 171 ? 15.561 1.455 4.318 1.00 97.88 171 THR A O 1
ATOM 1274 N N . ARG A 1 172 ? 17.313 2.808 4.663 1.00 95.25 172 ARG A N 1
ATOM 1275 C CA . ARG A 1 172 ? 17.522 2.432 6.077 1.00 95.25 172 ARG A CA 1
ATOM 1276 C C . ARG A 1 172 ? 16.682 3.245 7.079 1.00 95.25 172 ARG A C 1
ATOM 1278 O O . ARG A 1 172 ? 16.927 3.161 8.276 1.00 95.25 172 ARG A O 1
ATOM 1285 N N . SER A 1 173 ? 15.751 4.073 6.605 1.00 94.00 173 SER A N 1
ATOM 1286 C CA . SER A 1 173 ? 14.861 4.861 7.469 1.00 94.00 173 SER A CA 1
ATOM 1287 C C . SER A 1 173 ? 13.719 4.004 8.027 1.00 94.00 173 SER A C 1
ATOM 1289 O O . SER A 1 173 ? 13.424 2.940 7.488 1.00 94.00 173 SER A O 1
ATOM 1291 N N . ASN A 1 174 ? 13.060 4.483 9.086 1.00 90.38 174 ASN A N 1
ATOM 1292 C CA . ASN A 1 174 ? 11.836 3.890 9.621 1.00 90.38 174 ASN A CA 1
ATOM 1293 C C . ASN A 1 174 ? 10.733 4.971 9.696 1.00 90.38 174 ASN A C 1
ATOM 1295 O O . ASN A 1 174 ? 10.843 5.857 10.546 1.00 90.38 174 ASN A O 1
ATOM 1299 N N . PRO A 1 175 ? 9.728 4.960 8.798 1.00 92.44 175 PRO A N 1
ATOM 1300 C CA . PRO A 1 175 ? 9.516 3.971 7.742 1.00 92.44 175 PRO A CA 1
ATOM 1301 C C . PRO A 1 175 ? 10.511 4.130 6.569 1.00 92.44 175 PRO A C 1
ATOM 1303 O O . PRO A 1 175 ? 11.067 5.217 6.356 1.00 92.44 175 PRO A O 1
ATOM 1306 N N . PRO A 1 176 ? 10.799 3.057 5.814 1.00 96.31 176 PRO A N 1
ATOM 1307 C CA . PRO A 1 176 ? 11.637 3.126 4.621 1.00 96.31 176 PRO A CA 1
ATOM 1308 C C . PRO A 1 176 ? 10.898 3.700 3.403 1.00 96.31 176 PRO A C 1
ATOM 1310 O O . PRO A 1 176 ? 9.672 3.683 3.310 1.00 96.31 176 PRO A O 1
ATOM 1313 N N . THR A 1 177 ? 11.672 4.136 2.411 1.00 97.69 177 THR A N 1
ATOM 1314 C CA . THR A 1 177 ? 11.211 4.253 1.026 1.00 97.69 177 THR A CA 1
ATOM 1315 C C . THR A 1 177 ? 11.656 3.009 0.271 1.00 97.69 177 THR A C 1
ATOM 1317 O O . THR A 1 177 ? 12.857 2.766 0.148 1.00 97.69 177 THR A O 1
ATOM 1320 N N . CYS A 1 178 ? 10.705 2.236 -0.244 1.00 97.88 178 CYS A N 1
ATOM 1321 C CA . CYS A 1 178 ? 10.939 0.971 -0.930 1.00 97.88 178 CYS A CA 1
ATOM 1322 C C . CYS A 1 178 ? 10.536 1.028 -2.409 1.00 97.88 178 CYS A C 1
ATOM 1324 O O . CYS A 1 178 ? 9.605 1.738 -2.796 1.00 97.88 178 CYS A O 1
ATOM 1326 N N . ARG A 1 179 ? 11.225 0.230 -3.225 1.00 97.69 179 ARG A N 1
ATOM 1327 C CA . ARG A 1 179 ? 10.833 -0.173 -4.584 1.00 97.69 179 ARG A CA 1
ATOM 1328 C C . ARG A 1 179 ? 10.766 -1.691 -4.636 1.00 97.69 179 ARG A C 1
ATOM 1330 O O . ARG A 1 179 ? 11.585 -2.343 -3.988 1.00 97.69 179 ARG A O 1
ATOM 1337 N N . CYS A 1 180 ? 9.842 -2.239 -5.416 1.00 97.44 180 CYS A N 1
ATOM 1338 C CA . CYS A 1 180 ? 9.746 -3.681 -5.608 1.00 97.44 180 CYS A CA 1
ATOM 1339 C C . CYS A 1 180 ? 10.305 -4.097 -6.972 1.00 97.44 180 CYS A C 1
ATOM 1341 O O . CYS A 1 180 ? 9.894 -3.561 -7.999 1.00 97.44 180 CYS A O 1
ATOM 1343 N N . GLY A 1 181 ? 11.253 -5.036 -6.975 1.00 95.75 181 GLY A N 1
ATOM 1344 C CA . GLY A 1 181 ? 11.868 -5.574 -8.191 1.00 95.75 181 GLY A CA 1
ATOM 1345 C C . GLY A 1 181 ? 11.120 -6.752 -8.819 1.00 95.75 181 GLY A C 1
ATOM 1346 O O . GLY A 1 181 ? 11.606 -7.308 -9.800 1.00 95.75 181 GLY A O 1
ATOM 1347 N N . ASP A 1 182 ? 9.976 -7.150 -8.262 1.00 96.56 182 ASP A N 1
ATOM 1348 C CA . ASP A 1 182 ? 9.286 -8.372 -8.666 1.00 96.56 182 ASP A CA 1
ATOM 1349 C C . ASP A 1 182 ? 8.726 -8.292 -10.093 1.00 96.56 182 ASP A C 1
ATOM 1351 O O . ASP A 1 182 ? 8.086 -7.319 -10.505 1.00 96.56 182 ASP A O 1
ATOM 1355 N N . GLU A 1 183 ? 8.925 -9.379 -10.838 1.00 96.31 183 GLU A N 1
ATOM 1356 C CA . GLU A 1 183 ? 8.365 -9.581 -12.170 1.00 96.31 183 GLU A CA 1
ATOM 1357 C C . GLU A 1 183 ? 7.034 -10.343 -12.084 1.00 96.31 183 GLU A C 1
ATOM 1359 O O . GLU A 1 183 ? 6.985 -11.579 -12.065 1.00 96.31 183 GLU A O 1
ATOM 1364 N N . VAL A 1 184 ? 5.929 -9.604 -12.073 1.00 95.94 184 VAL A N 1
ATOM 1365 C CA . VAL A 1 184 ? 4.567 -10.132 -11.892 1.00 95.94 184 VAL A CA 1
ATOM 1366 C C . VAL A 1 184 ? 3.821 -10.266 -13.220 1.00 95.94 184 VAL A C 1
ATOM 1368 O O . VAL A 1 184 ? 4.160 -9.615 -14.203 1.00 95.94 184 VAL A O 1
ATOM 1371 N N . ASP A 1 185 ? 2.781 -11.098 -13.285 1.00 96.06 185 ASP A N 1
ATOM 1372 C CA . ASP A 1 185 ? 1.931 -11.171 -14.487 1.00 96.06 185 ASP A CA 1
ATOM 1373 C C . ASP A 1 185 ? 1.078 -9.896 -14.649 1.00 96.06 185 ASP A C 1
ATOM 1375 O O . ASP A 1 185 ? 0.872 -9.399 -15.758 1.00 96.06 185 ASP A O 1
ATOM 1379 N N . LYS A 1 186 ? 0.628 -9.316 -13.528 1.00 95.94 186 LYS A N 1
ATOM 1380 C CA . LYS A 1 186 ? -0.136 -8.066 -13.479 1.00 95.94 186 LYS A CA 1
ATOM 1381 C C . LYS A 1 186 ? 0.241 -7.266 -12.233 1.00 95.94 186 LYS A C 1
ATOM 1383 O O . LYS A 1 186 ? 0.284 -7.820 -11.141 1.00 95.94 186 LYS A O 1
ATOM 1388 N N . CYS A 1 187 ? 0.485 -5.966 -12.392 1.00 96.94 187 CYS A N 1
ATOM 1389 C CA . CYS A 1 187 ? 0.701 -5.076 -11.252 1.00 96.94 187 CYS A CA 1
ATOM 1390 C C . CYS A 1 187 ? -0.589 -4.899 -10.434 1.00 96.94 187 CYS A C 1
ATOM 1392 O O . CYS A 1 187 ? -1.693 -4.966 -10.986 1.00 96.94 187 CYS A O 1
ATOM 1394 N N . ALA A 1 188 ? -0.449 -4.616 -9.137 1.00 95.88 188 ALA A N 1
ATOM 1395 C CA . ALA A 1 188 ? -1.582 -4.243 -8.296 1.00 95.88 188 ALA A CA 1
ATOM 1396 C C . ALA A 1 188 ? -2.244 -2.956 -8.814 1.00 95.88 188 ALA A C 1
ATOM 1398 O O . ALA A 1 188 ? -1.602 -2.119 -9.452 1.00 95.88 188 ALA A O 1
ATOM 1399 N N . SER A 1 189 ? -3.532 -2.772 -8.519 1.00 95.62 189 SER A N 1
ATOM 1400 C CA . SER A 1 189 ? -4.289 -1.585 -8.947 1.00 95.62 189 SER A CA 1
ATOM 1401 C C . SER A 1 189 ? -3.782 -0.281 -8.330 1.00 95.62 189 SER A C 1
ATOM 1403 O O . SER A 1 189 ? -4.088 0.798 -8.830 1.00 95.62 189 SER A O 1
ATOM 1405 N N . THR A 1 190 ? -3.033 -0.376 -7.235 1.00 96.38 190 THR A N 1
ATOM 1406 C CA . THR A 1 190 ? -2.395 0.746 -6.541 1.00 96.38 190 THR A CA 1
ATOM 1407 C C . THR A 1 190 ? -1.075 1.174 -7.186 1.00 96.38 190 THR A C 1
ATOM 1409 O O . THR A 1 190 ? -0.593 2.268 -6.893 1.00 96.38 190 THR A O 1
ATOM 1412 N N . CYS A 1 191 ? -0.507 0.361 -8.085 1.00 97.56 191 CYS A N 1
ATOM 1413 C CA . CYS A 1 191 ? 0.661 0.733 -8.875 1.00 97.56 191 CYS A CA 1
ATOM 1414 C C . CYS A 1 191 ? 0.296 1.766 -9.943 1.00 97.56 191 CYS A C 1
ATOM 1416 O O . CYS A 1 191 ? -0.525 1.507 -10.824 1.00 97.56 191 CYS A O 1
ATOM 1418 N N . LYS A 1 192 ? 0.948 2.928 -9.897 1.00 97.56 192 LYS A N 1
ATOM 1419 C CA . LYS A 1 192 ? 0.767 4.014 -10.864 1.00 97.56 192 LYS A CA 1
ATOM 1420 C C . LYS A 1 192 ? 1.498 3.716 -12.167 1.00 97.56 192 LYS A C 1
ATOM 1422 O O . LYS A 1 192 ? 0.939 3.951 -13.237 1.00 97.56 192 LYS A O 1
ATOM 1427 N N . THR A 1 193 ? 2.724 3.193 -12.087 1.00 97.50 193 THR A N 1
ATOM 1428 C CA . THR A 1 193 ? 3.573 2.973 -13.267 1.00 97.50 193 THR A CA 1
ATOM 1429 C C . THR A 1 193 ? 3.981 1.509 -13.408 1.00 97.50 193 THR A C 1
ATOM 1431 O O . THR A 1 193 ? 4.921 1.034 -12.772 1.00 97.50 193 THR A O 1
ATOM 1434 N N . CYS A 1 194 ? 3.278 0.796 -14.292 1.00 97.25 194 CYS A N 1
ATOM 1435 C CA . CYS A 1 194 ? 3.471 -0.629 -14.559 1.00 97.25 194 CYS A CA 1
ATOM 1436 C C . CYS A 1 194 ? 4.046 -0.847 -15.967 1.00 97.25 194 CYS A C 1
ATOM 1438 O O . CYS A 1 194 ? 3.356 -0.647 -16.972 1.00 97.25 194 CYS A O 1
ATOM 1440 N N . LEU A 1 195 ? 5.308 -1.268 -16.053 1.00 96.69 195 LEU A N 1
ATOM 1441 C CA . LEU A 1 195 ? 6.033 -1.428 -17.320 1.00 96.69 195 LEU A CA 1
ATOM 1442 C C . LEU A 1 195 ? 6.330 -2.904 -17.610 1.00 96.69 195 LEU A C 1
ATOM 1444 O O . LEU A 1 195 ? 6.383 -3.698 -16.674 1.00 96.69 195 LEU A O 1
ATOM 1448 N N . PRO A 1 196 ? 6.498 -3.310 -18.881 1.00 96.50 196 PRO A N 1
ATOM 1449 C CA . PRO A 1 196 ? 6.973 -4.652 -19.200 1.00 96.50 196 PRO A CA 1
ATOM 1450 C C . PRO A 1 196 ? 8.390 -4.878 -18.658 1.00 96.50 196 PRO A C 1
ATOM 1452 O O . PRO A 1 196 ? 9.229 -3.973 -18.680 1.00 96.50 196 PRO A O 1
ATOM 1455 N N . SER A 1 197 ? 8.654 -6.094 -18.184 1.00 95.19 197 SER A N 1
ATOM 1456 C CA . SER A 1 197 ? 9.993 -6.508 -17.767 1.00 95.19 197 SER A CA 1
ATOM 1457 C C . SER A 1 197 ? 10.929 -6.611 -18.978 1.00 95.19 197 SER A C 1
ATOM 1459 O O . SER A 1 197 ? 10.520 -7.000 -20.075 1.00 95.19 197 SER A O 1
ATOM 1461 N N . ARG A 1 198 ? 12.207 -6.264 -18.778 1.00 90.88 198 ARG A N 1
ATOM 1462 C CA . ARG A 1 198 ? 13.247 -6.366 -19.818 1.00 90.88 198 ARG A CA 1
ATOM 1463 C C . ARG A 1 198 ? 13.698 -7.807 -20.048 1.00 90.88 198 ARG A C 1
ATOM 1465 O O . ARG A 1 198 ? 13.948 -8.185 -21.185 1.00 90.88 198 ARG A O 1
ATOM 1472 N N . SER A 1 199 ? 13.818 -8.583 -18.975 1.00 92.06 199 SER A N 1
ATOM 1473 C CA . SER A 1 199 ? 14.215 -9.999 -18.985 1.00 92.06 199 SER A CA 1
ATOM 1474 C C . SER A 1 199 ? 13.086 -10.885 -19.504 1.00 92.06 199 SER A C 1
ATOM 1476 O O . SER A 1 199 ? 13.335 -11.838 -20.240 1.00 92.06 199 SER A O 1
ATOM 1478 N N . ARG A 1 200 ? 11.837 -10.571 -19.141 1.00 93.81 200 ARG A N 1
ATOM 1479 C CA . ARG A 1 200 ? 10.655 -11.362 -19.505 1.00 93.81 200 ARG A CA 1
ATOM 1480 C C . ARG A 1 200 ? 9.549 -10.443 -20.031 1.00 93.81 200 ARG A C 1
ATOM 1482 O O . ARG A 1 200 ? 8.724 -9.990 -19.245 1.00 93.81 200 ARG A O 1
ATOM 1489 N N . PRO A 1 201 ? 9.455 -10.198 -21.350 1.00 92.50 201 PRO A N 1
ATOM 1490 C CA . PRO A 1 201 ? 8.484 -9.250 -21.913 1.00 92.50 201 PRO A CA 1
ATOM 1491 C C . PRO A 1 201 ? 7.007 -9.547 -21.597 1.00 92.50 201 PRO A C 1
ATOM 1493 O O . PRO A 1 201 ? 6.172 -8.647 -21.663 1.00 92.50 201 PRO A O 1
ATOM 1496 N N . SER A 1 202 ? 6.669 -10.794 -21.247 1.00 94.31 202 SER A N 1
ATOM 1497 C CA . SER A 1 202 ? 5.326 -11.188 -20.799 1.00 94.31 202 SER A CA 1
ATOM 1498 C C . SER A 1 202 ? 5.009 -10.778 -19.355 1.00 94.31 202 SER A C 1
ATOM 1500 O O . SER A 1 202 ? 3.847 -10.803 -18.960 1.00 94.31 202 SER A O 1
ATOM 1502 N N . ARG A 1 203 ? 6.026 -10.424 -18.562 1.00 97.00 203 ARG A N 1
ATOM 1503 C CA . ARG A 1 203 ? 5.909 -9.967 -17.175 1.00 97.00 203 ARG A CA 1
ATOM 1504 C C . ARG A 1 203 ? 5.910 -8.449 -17.096 1.00 97.00 203 ARG A C 1
ATOM 1506 O O . ARG A 1 203 ? 6.318 -7.742 -18.019 1.00 97.00 203 ARG A O 1
ATOM 1513 N N . ARG A 1 204 ? 5.457 -7.945 -15.957 1.00 97.12 204 ARG A N 1
ATOM 1514 C CA . ARG A 1 204 ? 5.372 -6.533 -15.609 1.00 97.12 204 ARG A CA 1
ATOM 1515 C C . ARG A 1 204 ? 6.162 -6.258 -14.336 1.00 97.12 204 ARG A C 1
ATOM 1517 O O . ARG A 1 204 ? 6.262 -7.122 -13.474 1.00 97.12 204 ARG A O 1
ATOM 1524 N N . VAL A 1 205 ? 6.669 -5.040 -14.213 1.00 97.50 205 VAL A N 1
ATOM 1525 C CA . VAL A 1 205 ? 7.352 -4.537 -13.019 1.00 97.50 205 VAL A CA 1
ATOM 1526 C C . VAL A 1 205 ? 6.714 -3.208 -12.632 1.00 97.50 205 VAL A C 1
ATOM 1528 O O . VAL A 1 205 ? 6.523 -2.330 -13.483 1.00 97.50 205 VAL A O 1
ATOM 1531 N N . CYS A 1 206 ? 6.376 -3.065 -11.352 1.00 98.00 206 CYS A N 1
ATOM 1532 C CA . CYS A 1 206 ? 5.940 -1.790 -10.797 1.00 98.00 206 CYS A CA 1
ATOM 1533 C C . CYS A 1 206 ? 7.170 -0.959 -10.421 1.00 98.00 206 CYS A C 1
ATOM 1535 O O . CYS A 1 206 ? 7.955 -1.375 -9.574 1.00 98.00 206 CYS A O 1
ATOM 1537 N N . ILE A 1 207 ? 7.346 0.216 -11.030 1.00 97.00 207 ILE A N 1
ATOM 1538 C CA . ILE A 1 207 ? 8.535 1.060 -10.786 1.00 97.00 207 ILE A CA 1
ATOM 1539 C C . ILE A 1 207 ? 8.298 2.167 -9.751 1.00 97.00 207 ILE A C 1
ATOM 1541 O O . ILE A 1 207 ? 9.147 3.042 -9.553 1.00 97.00 207 ILE A O 1
ATOM 1545 N N . ASP A 1 208 ? 7.137 2.146 -9.101 1.00 98.00 208 ASP A N 1
ATOM 1546 C CA . ASP A 1 208 ? 6.775 3.122 -8.088 1.00 98.00 208 ASP A CA 1
ATOM 1547 C C . ASP A 1 208 ? 7.714 3.028 -6.877 1.00 98.00 208 ASP A C 1
ATOM 1549 O O . ASP A 1 208 ? 8.171 1.959 -6.475 1.00 98.00 208 ASP A O 1
ATOM 1553 N N . SER A 1 209 ? 8.005 4.182 -6.279 1.00 97.75 209 SER A N 1
ATOM 1554 C CA . SER A 1 209 ? 8.650 4.256 -4.967 1.00 97.75 209 SER A CA 1
ATOM 1555 C C . SER A 1 209 ? 7.585 4.546 -3.926 1.00 97.75 209 SER A C 1
ATOM 1557 O O . SER A 1 209 ? 6.761 5.439 -4.127 1.00 97.75 209 SER A O 1
ATOM 1559 N N . TYR A 1 210 ? 7.615 3.814 -2.821 1.00 97.56 210 TYR A N 1
ATOM 1560 C CA . TYR A 1 210 ? 6.625 3.932 -1.762 1.00 97.56 210 TYR A CA 1
ATOM 1561 C C . TYR A 1 210 ? 7.293 4.197 -0.421 1.00 97.56 210 TYR A C 1
ATOM 1563 O O . TYR A 1 210 ? 8.213 3.476 -0.050 1.00 97.56 210 TYR A O 1
ATOM 1571 N N . PHE A 1 211 ? 6.834 5.225 0.287 1.00 97.00 211 PHE A N 1
ATOM 1572 C CA . PHE A 1 211 ? 7.274 5.538 1.642 1.00 97.00 211 PHE A CA 1
ATOM 1573 C C . PHE A 1 211 ? 6.259 4.983 2.635 1.00 97.00 211 PHE A C 1
ATOM 1575 O O . PHE A 1 211 ? 5.108 5.417 2.645 1.00 97.00 211 PHE A O 1
ATOM 1582 N N . GLY A 1 212 ? 6.677 4.009 3.435 1.00 94.88 212 GLY A N 1
ATOM 1583 C CA . GLY A 1 212 ? 5.774 3.276 4.310 1.00 94.88 212 GLY A CA 1
ATOM 1584 C C . GLY A 1 212 ? 6.427 2.021 4.880 1.00 94.88 212 GLY A C 1
ATOM 1585 O O . GLY A 1 212 ? 7.646 1.871 4.798 1.00 94.88 212 GLY A O 1
ATOM 1586 N N . PRO A 1 213 ? 5.648 1.124 5.499 1.00 93.94 213 PRO A N 1
ATOM 1587 C CA . PRO A 1 213 ? 6.195 -0.082 6.102 1.00 93.94 213 PRO A CA 1
ATOM 1588 C C . PRO A 1 213 ? 6.869 -0.990 5.066 1.00 93.94 213 PRO A C 1
ATOM 1590 O O . PRO A 1 213 ? 6.561 -0.948 3.873 1.00 93.94 213 PRO A O 1
ATOM 1593 N N . PHE A 1 214 ? 7.766 -1.856 5.545 1.00 94.56 214 PHE A N 1
ATOM 1594 C CA . PHE A 1 214 ? 8.324 -2.919 4.715 1.00 94.56 214 PHE A CA 1
ATOM 1595 C C . PHE A 1 214 ? 7.196 -3.796 4.146 1.00 94.56 214 PHE A C 1
ATOM 1597 O O . PHE A 1 214 ? 6.284 -4.168 4.894 1.00 94.56 214 PHE A O 1
ATOM 1604 N N . PRO A 1 215 ? 7.227 -4.122 2.840 1.00 93.19 215 PRO A N 1
ATOM 1605 C CA . PRO A 1 215 ? 6.215 -4.982 2.249 1.00 93.19 215 PRO A CA 1
ATOM 1606 C C . PRO A 1 215 ? 6.331 -6.411 2.794 1.00 93.19 215 PRO A C 1
ATOM 1608 O O . PRO A 1 215 ? 7.442 -6.868 3.070 1.00 93.19 215 PRO A O 1
ATOM 1611 N N . PRO A 1 216 ? 5.207 -7.134 2.929 1.00 94.06 216 PRO A N 1
ATOM 1612 C CA . PRO A 1 216 ? 5.257 -8.551 3.254 1.00 94.06 216 PRO A CA 1
ATOM 1613 C C . PRO A 1 216 ? 5.885 -9.330 2.093 1.00 94.06 216 PRO A C 1
ATOM 1615 O O . PRO A 1 216 ? 5.679 -8.975 0.930 1.00 94.06 216 PRO A O 1
ATOM 1618 N N . ALA A 1 217 ? 6.619 -10.399 2.401 1.00 94.56 217 ALA A N 1
ATOM 1619 C CA . ALA A 1 217 ? 7.101 -11.330 1.385 1.00 94.56 217 ALA A CA 1
ATOM 1620 C C . ALA A 1 217 ? 5.917 -12.040 0.709 1.00 94.56 217 ALA A C 1
ATOM 1622 O O . ALA A 1 217 ? 4.899 -12.312 1.355 1.00 94.56 217 ALA A O 1
ATOM 1623 N N . CYS A 1 218 ? 6.037 -12.322 -0.588 1.00 94.00 218 CYS A N 1
ATOM 1624 C CA . CYS A 1 218 ? 5.043 -13.108 -1.318 1.00 94.00 218 CYS A CA 1
ATOM 1625 C C . CYS A 1 218 ? 5.217 -14.598 -1.035 1.00 94.00 218 CYS A C 1
ATOM 1627 O O . CYS A 1 218 ? 4.238 -15.331 -0.883 1.00 94.00 218 CYS A O 1
ATOM 1629 N N . THR A 1 219 ? 6.469 -15.043 -0.962 1.00 91.75 219 THR A N 1
ATOM 1630 C CA . THR A 1 219 ? 6.818 -16.419 -0.627 1.00 91.75 219 THR A CA 1
ATOM 1631 C C . THR A 1 219 ? 7.009 -16.559 0.887 1.00 91.75 219 T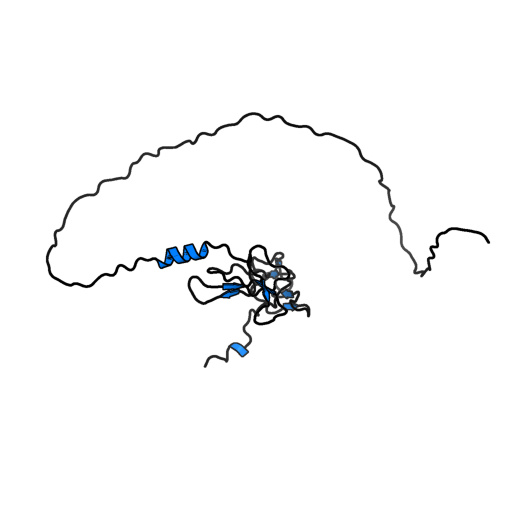HR A C 1
ATOM 1633 O O . THR A 1 219 ? 7.769 -15.797 1.492 1.00 91.75 219 THR A O 1
ATOM 1636 N N . PRO A 1 220 ? 6.314 -17.506 1.549 1.00 81.25 220 PRO A N 1
ATOM 1637 C CA . PRO A 1 220 ? 6.576 -17.803 2.950 1.00 81.25 220 PRO A CA 1
ATOM 1638 C C . PRO A 1 220 ? 8.030 -18.245 3.114 1.00 81.25 220 PRO A C 1
ATOM 1640 O O . PRO A 1 220 ? 8.516 -19.073 2.343 1.00 81.25 220 PRO A O 1
ATOM 1643 N N . SER A 1 221 ? 8.722 -17.738 4.133 1.00 71.69 221 SER A N 1
ATOM 1644 C CA . SER A 1 221 ? 10.016 -18.303 4.504 1.00 71.69 221 SER A CA 1
ATOM 1645 C C . SER A 1 221 ? 9.809 -19.730 5.022 1.00 71.69 221 SER A C 1
ATOM 1647 O O . SER A 1 221 ? 8.845 -20.003 5.742 1.00 71.69 221 SER A O 1
ATOM 1649 N N . GLU A 1 222 ? 10.717 -20.649 4.679 1.00 63.12 222 GLU A N 1
ATOM 1650 C CA . GLU A 1 222 ? 10.634 -22.067 5.077 1.00 63.12 22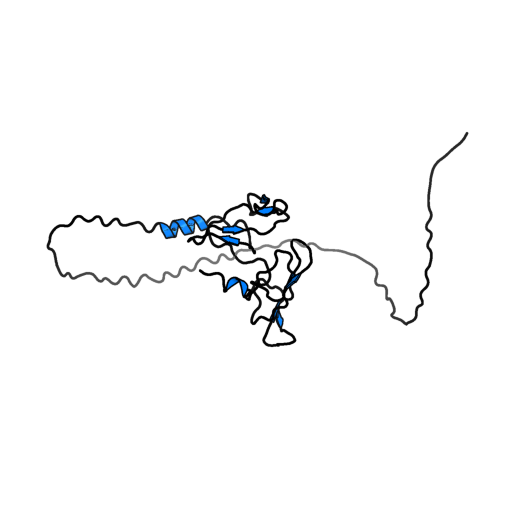2 GLU A CA 1
ATOM 1651 C C . GLU A 1 222 ? 10.464 -22.257 6.601 1.00 63.12 222 GLU A C 1
ATOM 1653 O O . GLU A 1 222 ? 9.895 -23.250 7.047 1.00 63.12 222 GLU A O 1
ATOM 1658 N N . ALA A 1 223 ? 10.852 -21.261 7.407 1.00 57.00 223 ALA A N 1
ATOM 1659 C CA . ALA A 1 223 ? 10.663 -21.234 8.857 1.00 57.00 223 ALA A CA 1
ATOM 1660 C C . ALA A 1 223 ? 9.190 -21.292 9.322 1.00 57.00 223 ALA A C 1
ATOM 1662 O O . ALA A 1 223 ? 8.929 -21.758 10.428 1.00 57.00 223 ALA A O 1
ATOM 1663 N N . VAL A 1 224 ? 8.220 -20.854 8.510 1.00 55.66 224 VAL A N 1
ATOM 1664 C CA . VAL A 1 224 ? 6.786 -20.884 8.877 1.00 55.66 224 VAL A CA 1
ATOM 1665 C C . VAL A 1 224 ? 6.147 -22.248 8.575 1.00 55.66 224 VAL A C 1
ATOM 1667 O O . VAL A 1 224 ? 5.160 -22.621 9.205 1.00 55.66 224 VAL A O 1
ATOM 1670 N N . ALA A 1 225 ? 6.727 -23.038 7.666 1.00 49.88 225 ALA A N 1
ATOM 1671 C CA . ALA A 1 225 ? 6.178 -24.337 7.268 1.00 49.88 225 ALA A CA 1
ATOM 1672 C C . ALA A 1 225 ? 6.400 -25.455 8.310 1.00 49.88 225 ALA A C 1
ATOM 1674 O O . ALA A 1 225 ? 5.737 -26.486 8.243 1.00 49.88 225 ALA A O 1
ATOM 1675 N N . ALA A 1 226 ? 7.297 -25.255 9.283 1.00 51.72 226 ALA A N 1
ATOM 1676 C CA . ALA A 1 226 ? 7.674 -26.266 10.278 1.00 51.72 226 ALA A CA 1
ATOM 1677 C C . ALA A 1 226 ? 7.012 -26.089 11.665 1.00 51.72 226 ALA A C 1
ATOM 1679 O O . ALA A 1 226 ? 7.327 -26.833 12.590 1.00 51.72 226 ALA A O 1
ATOM 1680 N N . GLY A 1 227 ? 6.123 -25.103 11.838 1.00 45.84 227 GLY A N 1
ATOM 1681 C CA . GLY A 1 227 ? 5.625 -24.663 13.152 1.00 45.84 227 GLY A CA 1
ATOM 1682 C C . GLY A 1 227 ? 4.174 -25.020 13.488 1.00 45.84 227 GLY A C 1
ATOM 1683 O O . GLY A 1 227 ? 3.539 -24.267 14.221 1.00 45.84 227 GLY A O 1
ATOM 1684 N N . GLY A 1 228 ? 3.625 -26.105 12.938 1.00 44.50 228 GLY A N 1
ATOM 1685 C CA . GLY A 1 228 ? 2.285 -26.596 13.280 1.00 44.50 228 GLY A CA 1
ATOM 1686 C C . GLY A 1 228 ? 2.357 -27.940 13.995 1.00 44.50 228 GLY A C 1
ATOM 1687 O O . GLY A 1 228 ? 2.400 -28.966 13.323 1.00 44.50 228 GLY A O 1
ATOM 1688 N N . ASN A 1 229 ? 2.377 -27.921 15.330 1.00 35.34 229 ASN A N 1
ATOM 1689 C CA . ASN A 1 229 ? 2.191 -29.092 16.191 1.00 35.34 229 ASN A CA 1
ATOM 1690 C C . ASN A 1 229 ? 1.187 -28.745 17.292 1.00 35.34 229 ASN A C 1
ATOM 1692 O O . ASN A 1 229 ? 1.363 -27.663 17.899 1.00 35.34 229 ASN A O 1
#

InterPro domains:
  IPR000877 Proteinase inhibitor I12, Bowman-Birk [PF00228] (105-128)
  IPR000877 Proteinase inhibitor I12, Bowman-Birk [PF00228] (164-187)
  IPR000877 Proteinase inhibitor I12, Bowman-Birk [PF00228] (191-212)
  IPR000877 Proteinase inhibitor I12, Bowman-Birk [PS00281] (121-135)
  IPR000877 Proteinase inhibitor I12, Bowman-Birk [PS00281] (180-194)
  IPR000877 Proteinase inhibitor I12, Bowman-Birk [SM00269] (105-159)
  IPR000877 Proteinase inhibitor I12, Bowman-Birk [SM00269] (164-218)
  IPR000877 Proteinase inhibitor I12, Bowman-Birk [cd00023] (105-159)
  IPR000877 Proteinase inhibitor I12, Bowman-Birk [cd00023] (164-218)
  IPR035995 Bowman-Birk type proteinase inhibitor [G3DSA:2.10.69.10] (97-159)
  IPR035995 Bowman-Birk type proteinase inhibitor [G3DSA:2.10.69.10] (160-221)
  IPR035995 Bowman-Birk type proteinase inhibitor [SSF57247] (99-162)
  IPR035995 Bowman-Birk type proteinase inhibitor [SSF57247] (161-222)

Secondary structure (DSSP, 8-state):
----------------------------------------------------------------------------------------HHHHHHHHTTSPPS-S--SSEEE-SSSS-EEEE--B-SS--TT-S-EEE-SS-TTSEEE--EEES-----SSS-S--SSEEE-SSSSPEEEE---BSS--TT-S-EEE-SS-TTSEEE---EESSPPPPSSPPHHHHT---

Foldseek 3Di:
DDYDDDDDDDDDDDDDDDDDDDDDDDDDDDDDDDDDDDDDDDDDDDDDDPDDPPDPPDDPDPDDDDDDDDDDDDDDDDDDDPPPPPPPPPVVLVVLQVQDALDAAAAAWDWDPDVQIKIFGPWFDPDRDPSAPDWAADPVGRVGIGRPDIGGHDRHHHQDFAQAAAAWDWDPDVQTWIAGPDFAQDTDPNQPDWAADPVHRNTIGRGDIDGTHHGHHPDDDPVVV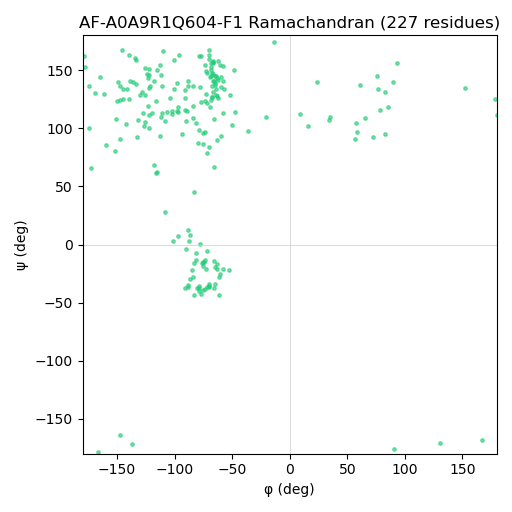VPDD

Organism: Triticum turgidum subsp. durum (NCBI:txid4567)

pLDDT: mean 70.02, std 26.22, range [29.14, 98.0]